Protein 6W3G (pdb70)

Nearest PDB structures (foldseek):
  6w3g-assembly1_A  TM=1.009E+00  e=6.797E-22  synthetic construct
  6w3g-assembly2_B  TM=9.771E-01  e=5.991E-20  synthetic construct
  6w3f-assembly2_B  TM=8.629E-01  e=2.237E-10  synthetic construct
  6w3d-assembly1_A  TM=7.272E-01  e=2.670E-10  synthetic construct
  7e85-assembly2_B-2  TM=6.462E-01  e=5.966E-05  Mycobacterium tuberculosis H37Rv

Sequence (216 aa):
SARKFADEFRREMMMKTGDSTKADELFDPNVRVEEVGDKRYHGREQAVDWIRHLVDRYDHIEIRIDHITVRGDRISIVFTVHYEKNGETTYDRRYVMMVAVVDRGRAQIKMMLRKGSARKFADEFREMMMKTGDSTKADELFDPNVRVEVGDKRYHGREEQAVDWIRHLVDRYDHIEIRIDHITVRGDRISSIVFTVHYEKNGETTYDRYVMMVAVDRAQIKMLRKG

Secondary structure (P-SEA, 3-state):
caaaaaaaaaaaaacccaaaaaaccccbbbbbccccccccaaaaaaaaaaaaacccbbbbbbcbbbbcccbbbbbbbbbbbcccbbbbbbbbbbbbcccbbbbcccccc/caaaaaaaaaaaaacccaaaaaaccccbbbbbccccccccaaaaaaaaaaaaacccbbbbbbccccccccbbbbbbbbbbbcccbbbbbbbbbbbcccbbbcccccc

Solvent-accessible surface area: 11526 Å² total

B-factor: mean 44.99, std 19.47, range [16.44, 139.77]

Foldseek 3Di:
DQVVLVVLVQVCLLALDLVSLVQAADQQAWEAEPPDIDGGSVRVSVVSNVLNVQAPDKDKDWDDWDDDPQKTKTKIWIWGHHDNDIDIWIKIWIWGHPVGIYTRYIYTD/DQVVLVVLVQVCLLALDLVSQVLAADQQAWEAEPPDIDGGSVRVSVVSNCVNPVAPDKHKAWDDWDDDPQKIKTKMWIWGDDPNDIDIWIKIWIWGPVIYTRYIYTD

Structure (mmCIF, N/CA/C/O backbone):
data_6W3G
#
_entry.id   6W3G
#
_cell.length_a   32.578
_cell.length_b   36.814
_cell.length_c   177.303
_cell.angle_alpha   90.000
_cell.angle_beta   90.000
_cell.angle_gamma   90.000
#
_symmetry.space_group_name_H-M   'P 21 21 21'
#
loop_
_entity.id
_entity.type
_entity.pdbx_description
1 polymer Rd1NTF2_04
2 water water
#
loop_
_atom_site.group_PDB
_atom_site.id
_atom_site.type_symbol
_atom_site.label_atom_id
_atom_site.label_alt_id
_atom_site.label_comp_id
_atom_site.label_asym_id
_atom_site.label_entity_id
_atom_site.label_seq_id
_atom_site.pdbx_PDB_ins_code
_atom_site.Cartn_x
_atom_site.Cartn_y
_atom_site.Cartn_z
_atom_site.occupancy
_atom_site.B_iso_or_equiv
_atom_site.auth_seq_id
_atom_site.auth_comp_id
_atom_site.auth_asym_id
_atom_site.auth_atom_id
_atom_site.pdbx_PDB_model_num
ATOM 1 C C . SER A 1 9 ? 9.093 27.911 50.978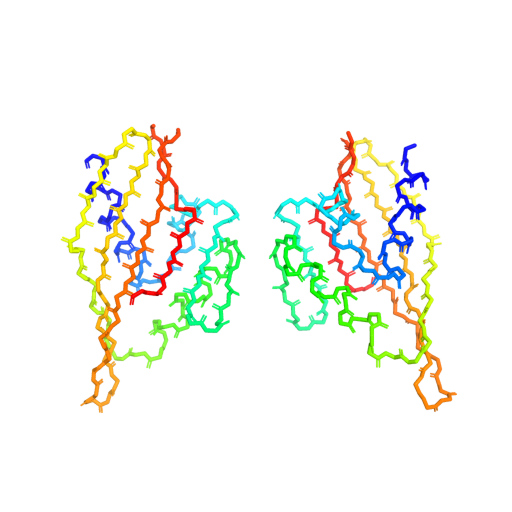 1.00 53.86 4 SER A C 1
ATOM 2 O O . SER A 1 9 ? 10.111 27.474 51.508 1.00 51.83 4 SER A O 1
ATOM 3 N N . SER A 1 10 ? 7.872 27.628 51.431 1.00 56.03 5 SER A N 1
ATOM 4 C CA . SER A 1 10 ? 7.704 26.774 52.599 1.00 44.64 5 SER A CA 1
ATOM 5 C C . SER A 1 10 ? 8.192 25.357 52.321 1.00 36.24 5 SER A C 1
ATOM 6 O O . SER A 1 10 ? 8.977 24.797 53.095 1.00 34.07 5 SER A O 1
ATOM 14 N N . ALA A 1 11 ? 7.726 24.750 51.223 1.00 34.85 6 ALA A N 1
ATOM 15 C CA . ALA A 1 11 ? 8.108 23.374 50.923 1.00 31.29 6 ALA A CA 1
ATOM 16 C C . ALA A 1 11 ? 9.613 23.244 50.740 1.00 28.17 6 ALA A C 1
ATOM 17 O O . ALA A 1 11 ? 10.216 22.254 51.167 1.00 27.65 6 ALA A O 1
ATOM 24 N N . ARG A 1 12 ? 10.235 24.222 50.087 1.00 27.19 7 ARG A N 1
ATOM 25 C CA . ARG A 1 12 ? 11.679 24.175 49.874 1.00 28.11 7 ARG A CA 1
ATOM 26 C C . ARG A 1 12 ? 12.429 24.352 51.190 1.00 26.92 7 ARG A C 1
ATOM 27 O O . ARG A 1 12 ? 13.430 23.665 51.443 1.00 28.80 7 ARG A O 1
ATOM 48 N N . LYS A 1 13 ? 11.959 25.267 52.037 1.00 30.08 8 LYS A N 1
ATOM 49 C CA . LYS A 1 13 ? 12.541 25.412 53.365 1.00 31.42 8 LYS A CA 1
ATOM 50 C C . LYS A 1 13 ? 12.484 24.093 54.118 1.00 28.16 8 LYS A C 1
ATOM 51 O O . LYS A 1 13 ? 13.470 23.666 54.728 1.00 26.92 8 LYS A O 1
ATOM 63 N N . PHE A 1 14 ? 11.328 23.428 54.065 1.00 28.14 9 PHE A N 1
ATOM 64 C CA . PHE A 1 14 ? 11.164 22.143 54.733 1.00 27.58 9 PHE A CA 1
ATOM 65 C C . PHE A 1 14 ? 12.171 21.125 54.214 1.00 28.20 9 PHE A C 1
ATOM 66 O O . PHE A 1 14 ? 12.846 20.447 54.996 1.00 26.43 9 PHE A O 1
ATOM 83 N N . ALA A 1 15 ? 12.301 21.012 52.888 1.00 24.85 10 ALA A N 1
ATOM 84 C CA . ALA A 1 15 ? 13.263 20.076 52.308 1.00 22.17 10 ALA A CA 1
ATOM 85 C C . ALA A 1 15 ? 14.687 20.398 52.744 1.00 24.95 10 ALA A C 1
ATOM 86 O O . ALA A 1 15 ? 15.455 19.498 53.092 1.00 28.83 10 ALA A O 1
ATOM 93 N N . ASP A 1 16 ? 15.052 21.683 52.738 1.00 24.49 11 ASP A N 1
ATOM 94 C CA . ASP A 1 16 ? 16.376 22.093 53.195 1.00 28.27 11 ASP A CA 1
ATOM 95 C C . ASP A 1 16 ? 16.620 21.676 54.644 1.00 31.03 11 ASP A C 1
ATOM 96 O O . ASP A 1 16 ? 17.710 21.206 54.990 1.00 30.98 11 ASP A O 1
ATOM 105 N N . GLU A 1 17 ? 15.632 21.889 55.513 1.00 29.49 12 GLU A N 1
ATOM 106 C CA . GLU A 1 17 ? 15.786 21.514 56.916 1.00 27.06 12 GLU A CA 1
ATOM 107 C C . GLU A 1 17 ? 15.938 20.010 57.057 1.00 26.44 12 GLU A C 1
ATOM 108 O O . GLU A 1 17 ? 16.741 19.522 57.864 1.00 25.42 12 GLU A O 1
ATOM 120 N N . PHE A 1 18 ? 15.173 19.255 56.273 1.00 26.50 13 PHE A N 1
ATOM 121 C CA . PHE A 1 18 ? 15.275 17.805 56.323 1.00 28.02 13 PHE A CA 1
ATOM 122 C C . PHE A 1 18 ? 16.661 17.350 55.899 1.00 27.89 13 PHE A C 1
ATOM 123 O O . PHE A 1 18 ? 17.248 16.450 56.514 1.00 28.22 13 PHE A O 1
ATOM 140 N N A ARG A 1 19 ? 17.204 17.955 54.845 0.53 25.45 14 ARG A N 1
ATOM 141 N N B ARG A 1 19 ? 17.201 17.949 54.834 0.47 25.39 14 ARG A N 1
ATOM 142 C CA A ARG A 1 19 ? 18.548 17.612 54.408 0.53 27.27 14 ARG A CA 1
ATOM 143 C CA B ARG A 1 19 ? 18.553 17.624 54.398 0.47 27.40 14 ARG A CA 1
ATOM 144 C C A ARG A 1 19 ? 19.575 17.924 55.490 0.53 28.19 14 ARG A C 1
ATOM 145 C C B ARG A 1 19 ? 19.567 17.918 55.497 0.47 28.16 14 ARG A C 1
ATOM 146 O O A ARG A 1 19 ? 20.492 17.129 55.734 0.53 30.06 14 ARG A O 1
ATOM 147 O O B ARG A 1 19 ? 20.465 17.108 55.759 0.47 30.24 14 ARG A O 1
ATOM 188 N N . GLU A 1 20 ? 19.438 19.074 56.156 1.00 28.20 15 GLU A N 1
ATOM 189 C CA . GLU A 1 20 ? 20.364 19.434 57.224 1.00 33.19 15 GLU A CA 1
ATOM 190 C C . GLU A 1 20 ? 20.239 18.479 58.403 1.00 35.55 15 GLU A C 1
ATOM 191 O O . GLU A 1 20 ? 21.248 18.096 59.006 1.00 36.06 15 GLU A O 1
ATOM 203 N N A MET A 1 21 ? 19.008 18.085 58.754 0.54 34.97 16 MET A N 1
ATOM 204 N N B MET A 1 21 ? 19.018 18.075 58.744 0.46 35.00 16 MET A N 1
ATOM 205 C CA A MET A 1 21 ? 18.814 17.127 59.840 0.54 33.84 16 MET A CA 1
ATOM 206 C CA B MET A 1 21 ? 18.857 17.148 59.855 0.46 33.86 16 MET A CA 1
ATOM 207 C C A MET A 1 21 ? 19.457 15.790 59.507 0.54 33.27 16 MET A C 1
ATOM 208 C C B MET A 1 21 ? 19.422 15.774 59.517 0.46 33.42 16 MET A C 1
ATOM 209 O O A MET A 1 21 ? 20.008 15.117 60.385 0.54 34.03 16 MET A O 1
ATOM 210 O O B MET A 1 21 ? 19.898 15.064 60.410 0.46 33.98 16 MET A O 1
ATOM 237 N N . MET A 1 22 ? 19.372 15.375 58.243 1.00 34.46 17 MET A N 1
ATOM 238 C CA . MET A 1 22 ? 19.946 14.101 57.841 1.00 36.90 17 MET A CA 1
ATOM 239 C C . MET A 1 22 ? 21.462 14.061 57.978 1.00 40.65 17 MET A C 1
ATOM 240 O O . MET A 1 22 ? 22.028 12.963 58.018 1.00 39.89 17 MET A O 1
ATOM 254 N N . LYS A 1 23 ? 22.134 15.218 58.031 1.00 41.97 18 LYS A N 1
ATOM 255 C CA . LYS A 1 23 ? 23.586 15.224 58.202 1.00 48.48 18 LYS A CA 1
ATOM 256 C C . LYS A 1 23 ? 23.982 14.706 59.577 1.00 52.87 18 LYS A C 1
ATOM 257 O O . LYS A 1 23 ? 24.928 13.921 59.702 1.00 61.61 18 LYS A O 1
ATOM 264 N N . THR A 1 24 ? 23.274 15.139 60.619 1.00 48.79 19 THR A N 1
ATOM 265 C CA . THR A 1 24 ? 23.641 14.834 61.992 1.00 56.25 19 THR A CA 1
ATOM 266 C C . THR A 1 24 ? 22.626 13.975 62.729 1.00 53.00 19 THR A C 1
ATOM 267 O O . THR A 1 24 ? 22.933 13.486 63.823 1.00 56.41 19 THR A O 1
ATOM 278 N N . GLY A 1 25 ? 21.436 13.774 62.179 1.00 47.72 20 GLY A N 1
ATOM 279 C CA . GLY A 1 25 ? 20.400 13.098 62.934 1.00 47.06 20 GLY A CA 1
ATOM 280 C C . GLY A 1 25 ? 20.009 13.852 64.186 1.00 43.99 20 GLY A C 1
ATOM 281 O O . GLY A 1 25 ? 19.752 13.233 65.225 1.00 47.42 20 GLY A O 1
ATOM 285 N N . ASP A 1 26 ? 19.950 15.179 64.109 1.00 45.98 21 ASP A N 1
ATOM 286 C CA . ASP A 1 26 ? 19.612 15.988 65.272 1.00 47.24 21 ASP A CA 1
ATOM 287 C C . ASP A 1 26 ? 18.205 15.667 65.765 1.00 45.12 21 ASP A C 1
ATOM 288 O O . ASP A 1 26 ? 17.233 15.766 65.008 1.00 42.77 21 ASP A O 1
ATOM 297 N N . SER A 1 27 ? 18.105 15.299 67.046 1.00 48.04 22 SER A N 1
ATOM 298 C CA . SER A 1 27 ? 16.821 14.933 67.635 1.00 49.70 22 SER A CA 1
ATOM 299 C C . SER A 1 27 ? 15.860 16.114 67.678 1.00 48.95 22 SER A C 1
ATOM 300 O O . SER A 1 27 ? 14.653 15.951 67.460 1.00 45.33 22 SER A O 1
ATOM 308 N N . THR A 1 28 ? 16.368 17.304 68.006 1.00 51.95 23 THR A N 1
ATOM 309 C CA . THR A 1 28 ? 15.513 18.483 68.062 1.00 54.89 23 THR A CA 1
ATOM 310 C C . THR A 1 28 ? 14.850 18.730 66.716 1.00 49.20 23 THR A C 1
ATOM 311 O O . THR A 1 28 ? 13.631 18.929 66.638 1.00 47.99 23 THR A O 1
ATOM 322 N N . LYS A 1 29 ? 15.646 18.728 65.642 1.00 41.10 24 LYS A N 1
ATOM 323 C CA . LYS A 1 29 ? 15.086 18.882 64.304 1.00 41.55 24 LYS A CA 1
ATOM 324 C C . LYS A 1 29 ? 14.069 17.790 64.011 1.00 39.14 24 LYS A C 1
ATOM 325 O O . LYS A 1 29 ? 12.999 18.057 63.447 1.00 40.64 24 LYS A O 1
ATOM 329 N N . ALA A 1 30 ? 14.382 16.550 64.394 1.00 39.24 25 ALA A N 1
ATOM 330 C CA . ALA A 1 30 ? 13.474 15.439 64.127 1.00 38.47 25 ALA A CA 1
ATOM 331 C C . ALA A 1 30 ? 12.126 15.639 64.811 1.00 39.34 25 ALA A C 1
ATOM 332 O O . ALA A 1 30 ? 11.080 15.299 64.245 1.00 35.81 25 ALA A O 1
ATOM 339 N N . ASP A 1 31 ? 12.121 16.186 66.029 1.00 36.32 26 ASP A N 1
ATOM 340 C CA . ASP A 1 31 ? 10.856 16.481 66.691 1.00 39.56 26 ASP A CA 1
ATOM 341 C C . ASP A 1 31 ? 10.022 17.460 65.879 1.00 39.97 26 ASP A C 1
ATOM 342 O O . ASP A 1 31 ? 8.789 17.418 65.930 1.00 41.23 26 ASP A O 1
ATOM 351 N N . GLU A 1 32 ? 10.666 18.364 65.145 1.00 37.90 27 GLU A N 1
ATOM 352 C CA . GLU A 1 32 ? 9.901 19.331 64.375 1.00 42.38 27 GLU A CA 1
ATOM 353 C C . GLU A 1 32 ? 9.452 18.757 63.039 1.00 35.70 27 GLU A C 1
ATOM 354 O O . GLU A 1 32 ? 8.346 19.065 62.584 1.00 36.82 27 GLU A O 1
ATOM 358 N N . LEU A 1 33 ? 10.269 17.901 62.423 1.00 29.53 28 LEU A N 1
ATOM 359 C CA . LEU A 1 33 ? 10.057 17.498 61.037 1.00 27.34 28 LEU A CA 1
ATOM 360 C C . LEU A 1 33 ? 9.254 16.211 60.899 1.00 26.46 28 LEU A C 1
ATOM 361 O O . LEU A 1 33 ? 8.536 16.039 59.903 1.00 24.99 28 LEU A O 1
A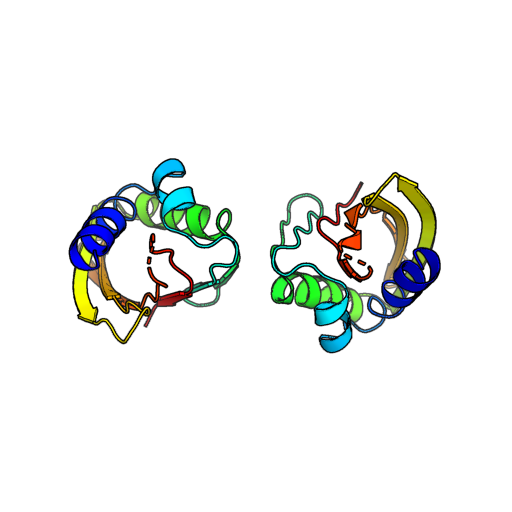TOM 377 N N . PHE A 1 34 ? 9.389 15.290 61.849 1.00 24.44 29 PHE A N 1
ATOM 378 C CA . PHE A 1 34 ? 8.741 13.991 61.780 1.00 22.46 29 PHE A CA 1
ATOM 379 C C . PHE A 1 34 ? 7.401 14.025 62.520 1.00 21.78 29 PHE A C 1
ATOM 380 O O . PHE A 1 34 ? 7.309 14.527 63.645 1.00 25.75 29 PHE A O 1
ATOM 397 N N . ASP A 1 35 ? 6.365 13.488 61.885 1.00 21.26 30 ASP A N 1
ATOM 398 C CA . ASP A 1 35 ? 5.137 13.185 62.607 1.00 21.41 30 ASP A CA 1
ATOM 399 C C . ASP A 1 35 ? 5.467 12.211 63.729 1.00 22.47 30 ASP A C 1
ATOM 400 O O . ASP A 1 35 ? 6.372 11.389 63.597 1.00 23.17 30 ASP A O 1
ATOM 409 N N . PRO A 1 36 ? 4.747 12.270 64.847 1.00 22.97 31 PRO A N 1
ATOM 410 C CA . PRO A 1 36 ? 5.017 11.305 65.925 1.00 23.83 31 PRO A CA 1
ATOM 411 C C . PRO A 1 36 ? 4.859 9.861 65.497 1.00 24.83 31 PRO A C 1
ATOM 412 O O . PRO A 1 36 ? 5.519 8.975 66.053 1.00 27.42 31 PRO A O 1
ATOM 423 N N . ASN A 1 37 ? 3.986 9.585 64.537 1.00 27.32 32 ASN A N 1
ATOM 424 C CA . ASN A 1 37 ? 3.746 8.230 64.066 1.00 30.72 32 ASN A CA 1
ATOM 425 C C . ASN A 1 37 ? 4.371 7.997 62.695 1.00 29.78 32 ASN A C 1
ATOM 426 O O . ASN A 1 37 ? 3.892 7.171 61.922 1.00 29.20 32 ASN A O 1
ATOM 430 N N . VAL A 1 38 ? 5.452 8.711 62.388 1.00 25.47 33 VAL A N 1
ATOM 431 C CA . VAL A 1 38 ? 6.087 8.553 61.087 1.00 23.10 33 VAL A CA 1
ATOM 432 C C . VAL A 1 38 ? 6.456 7.098 60.843 1.00 22.91 33 VAL A C 1
ATOM 433 O O . VAL A 1 38 ? 6.917 6.384 61.750 1.00 25.52 33 VAL A O 1
ATOM 446 N N . ARG A 1 39 ? 6.282 6.668 59.603 1.00 22.53 34 ARG A N 1
ATOM 447 C CA . ARG A 1 39 ? 6.684 5.354 59.136 1.00 20.74 34 ARG A CA 1
ATOM 448 C C . ARG A 1 39 ? 7.876 5.495 58.205 1.00 20.22 34 ARG A C 1
ATOM 449 O O . ARG A 1 39 ? 7.844 6.293 57.262 1.00 23.77 34 ARG A O 1
ATOM 470 N N . VAL A 1 40 ? 8.928 4.716 58.454 1.00 21.65 35 VAL A N 1
ATOM 471 C CA . VAL A 1 40 ? 10.090 4.667 5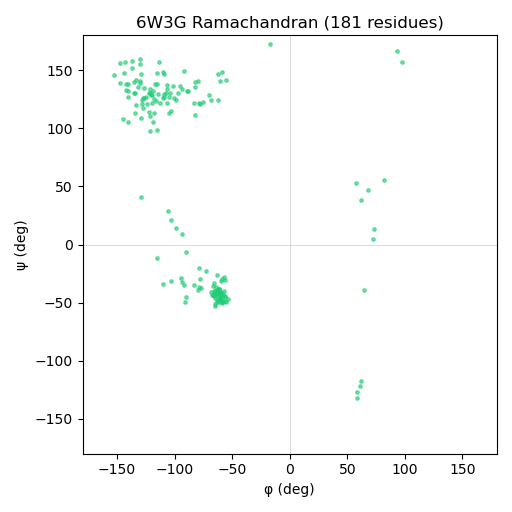7.577 1.00 21.95 35 VAL A CA 1
ATOM 472 C C . VAL A 1 40 ? 10.255 3.227 57.123 1.00 22.70 35 VAL A C 1
ATOM 473 O O . VAL A 1 40 ? 10.388 2.313 57.955 1.00 23.91 35 VAL A O 1
ATOM 486 N N A GLU A 1 41 ? 10.237 3.008 55.817 0.56 22.62 36 GLU A N 1
ATOM 487 N N B GLU A 1 41 ? 10.258 3.011 55.814 0.44 22.47 36 GLU A N 1
ATOM 488 C CA A GLU A 1 41 ? 10.423 1.686 55.239 0.56 28.94 36 GLU A CA 1
ATOM 489 C CA B GLU A 1 41 ? 10.417 1.688 55.229 0.44 29.05 36 GLU A CA 1
ATOM 490 C C A GLU A 1 41 ? 11.705 1.683 54.427 0.56 25.62 36 GLU A C 1
ATOM 491 C C B GLU A 1 41 ? 11.699 1.666 54.411 0.44 25.55 36 GLU A C 1
ATOM 492 O O A GLU A 1 41 ? 11.830 2.427 53.452 0.56 28.44 36 GLU A O 1
ATOM 493 O O B GLU A 1 41 ? 11.811 2.385 53.414 0.44 28.27 36 GLU A O 1
ATOM 506 N N . VAL A 1 42 ? 12.643 0.825 54.813 1.00 26.76 37 VAL A N 1
ATOM 507 C CA . VAL A 1 42 ? 13.943 0.718 54.154 1.00 26.57 37 VAL A CA 1
ATOM 508 C C . VAL A 1 42 ? 14.101 -0.745 53.759 1.00 28.96 37 VAL A C 1
ATOM 509 O O . VAL A 1 42 ? 14.649 -1.561 54.509 1.00 34.30 37 VAL A O 1
ATOM 522 N N . GLY A 1 43 ? 13.590 -1.095 52.595 1.00 31.71 38 GLY A N 1
ATOM 523 C CA . GLY A 1 43 ? 13.639 -2.475 52.158 1.00 39.56 38 GLY A CA 1
ATOM 524 C C . GLY A 1 43 ? 12.852 -3.333 53.123 1.00 47.89 38 GLY A C 1
ATOM 525 O O . GLY A 1 43 ? 11.643 -3.146 53.310 1.00 53.98 38 GLY A O 1
ATOM 529 N N . ASP A 1 44 ? 13.551 -4.266 53.771 1.00 52.67 39 ASP A N 1
ATOM 530 C CA . ASP A 1 44 ? 12.915 -5.156 54.733 1.00 61.32 39 ASP A CA 1
ATOM 531 C C . ASP A 1 44 ? 12.674 -4.483 56.080 1.00 55.25 39 ASP A C 1
ATOM 532 O O . ASP A 1 44 ? 11.719 -4.843 56.778 1.00 62.97 39 ASP A O 1
ATOM 536 N N . LYS A 1 45 ? 13.505 -3.518 56.463 1.00 40.50 40 LYS A N 1
ATOM 537 C CA . LYS A 1 45 ? 13.415 -2.931 57.792 1.00 34.74 40 LYS A CA 1
ATOM 538 C C . LYS A 1 45 ? 12.333 -1.860 57.845 1.00 30.62 40 LYS A C 1
ATOM 539 O O . LYS A 1 45 ? 12.230 -1.009 56.958 1.00 28.89 40 LYS A O 1
ATOM 543 N N . ARG A 1 46 ? 11.535 -1.900 58.907 1.00 28.24 41 ARG A N 1
ATOM 544 C CA . ARG A 1 46 ? 10.475 -0.931 59.134 1.00 29.29 41 ARG A CA 1
ATOM 545 C C . ARG A 1 46 ? 10.734 -0.205 60.442 1.00 31.03 41 ARG A C 1
ATOM 546 O O . ARG A 1 46 ? 10.951 -0.845 61.480 1.00 39.09 41 ARG A O 1
ATOM 567 N N . TYR A 1 47 ? 10.706 1.118 60.393 1.00 25.74 42 TYR A N 1
ATOM 568 C CA . TYR A 1 47 ? 10.793 1.941 61.587 1.00 21.46 42 TYR A CA 1
ATOM 569 C C . TYR A 1 47 ? 9.495 2.718 61.783 1.00 21.80 42 TYR A C 1
ATOM 570 O O . TYR A 1 47 ? 8.834 3.115 60.816 1.00 23.15 42 TYR A O 1
ATOM 588 N N . HIS A 1 48 ? 9.140 2.944 63.047 1.00 22.40 43 HIS A N 1
ATOM 589 C CA . HIS A 1 48 ? 7.955 3.706 63.395 1.00 21.58 43 HIS A CA 1
ATOM 590 C C . HIS A 1 48 ? 8.303 4.678 64.512 1.00 21.92 43 HIS A C 1
ATOM 591 O O . HIS A 1 48 ? 8.904 4.276 65.514 1.00 24.75 43 HIS A O 1
ATOM 605 N N . GLY A 1 49 ? 7.927 5.943 64.331 1.00 23.65 44 GLY A N 1
ATOM 606 C CA . GLY A 1 49 ? 8.093 6.948 65.359 1.00 21.40 44 GLY A CA 1
ATOM 607 C C . GLY A 1 49 ? 9.392 7.723 65.246 1.00 20.16 44 GLY A C 1
ATOM 608 O O . GLY A 1 49 ? 10.331 7.346 64.539 1.00 24.40 44 GLY A O 1
ATOM 612 N N . ARG A 1 50 ? 9.445 8.836 65.988 1.00 26.33 45 ARG A N 1
ATOM 613 C CA . ARG A 1 50 ? 10.582 9.745 65.874 1.00 26.81 45 ARG A CA 1
ATOM 614 C C . ARG A 1 50 ? 11.864 9.086 66.355 1.00 27.74 45 ARG A C 1
ATOM 615 O O . ARG A 1 50 ? 12.908 9.199 65.700 1.00 26.75 45 ARG A O 1
ATOM 636 N N . GLU A 1 51 ? 11.802 8.388 67.488 1.00 27.32 46 GLU A N 1
ATOM 637 C CA . GLU A 1 51 ? 13.007 7.806 68.065 1.00 31.72 46 GLU A CA 1
ATOM 638 C C . GLU A 1 51 ? 13.638 6.794 67.119 1.00 27.48 46 GLU A C 1
ATOM 639 O O . GLU A 1 51 ? 14.848 6.820 66.883 1.00 28.32 46 GLU A O 1
ATOM 651 N N . GLN A 1 52 ? 12.831 5.897 66.548 1.00 26.76 47 GLN A N 1
ATOM 652 C CA . GLN A 1 52 ? 13.376 4.919 65.617 1.00 27.21 47 GLN A CA 1
ATOM 653 C C . GLN A 1 52 ? 13.874 5.578 64.343 1.00 25.51 47 GLN A C 1
ATOM 654 O O . GLN A 1 52 ? 14.873 5.141 63.766 1.00 26.13 47 GLN A O 1
ATOM 668 N N . ALA A 1 53 ? 13.191 6.634 63.883 1.00 24.59 48 ALA A N 1
ATOM 669 C CA . ALA A 1 53 ? 13.645 7.340 62.686 1.00 23.02 48 ALA A CA 1
ATOM 670 C C . ALA A 1 53 ? 14.987 8.020 62.927 1.00 22.86 48 ALA A C 1
ATOM 671 O O . ALA A 1 53 ? 15.873 7.986 62.066 1.00 26.36 48 ALA A O 1
ATOM 678 N N . VAL A 1 54 ? 15.168 8.602 64.116 1.00 23.96 49 VAL A N 1
ATOM 679 C CA . VAL A 1 54 ? 16.438 9.242 64.463 1.00 25.68 49 VAL A CA 1
ATOM 680 C C . VAL A 1 54 ? 17.550 8.211 64.569 1.00 25.90 49 VAL A C 1
ATOM 681 O O . VAL A 1 54 ? 18.661 8.418 64.062 1.00 26.49 49 VAL A O 1
ATOM 694 N N . ASP A 1 55 ? 17.268 7.073 65.209 1.00 28.42 50 ASP A N 1
ATOM 695 C CA . ASP A 1 55 ? 18.272 6.025 65.349 1.00 32.70 50 ASP A CA 1
ATOM 696 C C . ASP A 1 55 ? 18.697 5.501 63.985 1.00 32.15 50 ASP A C 1
ATOM 697 O O . ASP A 1 55 ? 19.873 5.188 63.764 1.00 33.69 50 ASP A O 1
ATOM 706 N N . TRP A 1 56 ? 17.744 5.381 63.063 1.00 27.60 51 TRP A N 1
ATOM 707 C CA . TRP A 1 56 ? 18.062 4.941 61.714 1.00 28.40 51 TRP A CA 1
ATOM 708 C C . TRP A 1 56 ? 19.038 5.907 61.061 1.00 28.88 51 TRP A C 1
ATOM 709 O O . TRP A 1 56 ? 20.053 5.492 60.488 1.00 27.89 51 TRP A O 1
ATOM 730 N N . ILE A 1 57 ? 18.775 7.210 61.184 1.00 26.64 52 ILE A N 1
ATOM 731 C CA . ILE A 1 57 ? 19.659 8.205 60.584 1.00 22.99 52 ILE A CA 1
ATOM 732 C C . ILE A 1 57 ? 21.037 8.147 61.230 1.00 23.76 52 ILE A C 1
ATOM 733 O O . ILE A 1 57 ? 22.065 8.195 60.544 1.00 26.65 52 ILE A O 1
ATOM 749 N N . ARG A 1 58 ? 21.085 8.035 62.558 1.00 25.29 53 ARG A N 1
ATOM 750 C CA . ARG A 1 58 ? 22.367 8.037 63.255 1.00 27.40 53 ARG A CA 1
ATOM 751 C C . ARG A 1 58 ? 23.215 6.826 62.881 1.00 29.42 53 ARG A C 1
ATOM 752 O O . ARG A 1 58 ? 24.440 6.934 62.766 1.00 27.91 53 ARG A O 1
ATOM 773 N N . HIS A 1 59 ? 22.587 5.667 62.670 1.00 33.10 54 HIS A N 1
ATOM 774 C CA . HIS A 1 59 ? 23.339 4.505 62.210 1.00 39.39 54 HIS A CA 1
ATOM 775 C C . HIS A 1 59 ? 24.008 4.776 60.865 1.00 32.64 54 HIS A C 1
ATOM 776 O O . HIS A 1 59 ? 25.167 4.403 60.654 1.00 34.45 54 HIS A O 1
ATOM 790 N N . LEU A 1 60 ? 23.286 5.406 59.933 1.00 29.93 55 LEU A N 1
ATOM 791 C CA . LEU A 1 60 ? 23.881 5.755 58.642 1.00 28.46 55 LEU A CA 1
ATOM 792 C C . LEU A 1 60 ? 25.058 6.696 58.822 1.00 27.82 55 LEU A C 1
ATOM 793 O O . LEU A 1 60 ? 26.135 6.498 58.235 1.00 26.24 55 LEU A O 1
ATOM 809 N N . VAL A 1 61 ? 24.866 7.752 59.618 1.00 24.50 56 VAL A N 1
ATOM 810 C CA . VAL A 1 61 ? 25.913 8.745 59.821 1.00 25.19 56 VAL A CA 1
ATOM 811 C C . VAL A 1 61 ? 27.175 8.089 60.358 1.00 26.01 56 VAL A C 1
ATOM 812 O O . VAL A 1 61 ? 28.294 8.432 59.960 1.00 27.78 56 VAL A O 1
ATOM 825 N N . ASP A 1 62 ? 27.021 7.132 61.270 1.00 27.38 57 ASP A N 1
ATOM 826 C CA . ASP A 1 62 ? 28.179 6.508 61.887 1.00 28.95 57 ASP A CA 1
ATOM 827 C C . ASP A 1 62 ? 28.915 5.578 60.926 1.00 33.61 57 ASP A C 1
ATOM 828 O O . ASP A 1 62 ? 30.108 5.320 61.121 1.00 40.15 57 ASP A O 1
ATOM 837 N N . ARG A 1 63 ? 28.242 5.075 59.891 1.00 31.55 58 ARG A N 1
ATOM 838 C CA . ARG A 1 63 ? 28.805 3.976 59.111 1.00 37.19 58 ARG A CA 1
ATOM 839 C C . ARG A 1 63 ? 29.565 4.437 57.876 1.00 35.88 58 ARG A C 1
ATOM 840 O O . ARG A 1 63 ? 30.523 3.766 57.462 1.00 35.69 58 ARG A O 1
ATOM 853 N N . TYR A 1 64 ? 29.200 5.578 57.306 1.00 28.62 59 TYR A N 1
ATOM 854 C CA . TYR A 1 64 ? 29.695 5.989 56.002 1.00 25.20 59 TYR A CA 1
ATOM 855 C C . TYR A 1 64 ? 30.669 7.159 56.102 1.00 24.67 59 TYR A C 1
ATOM 856 O O . TYR A 1 64 ? 30.565 8.029 56.974 1.00 26.96 59 TYR A O 1
ATOM 874 N N . ASP A 1 65 ? 31.643 7.148 55.187 1.00 24.09 60 ASP A N 1
ATOM 875 C CA . ASP A 1 65 ? 32.623 8.228 55.112 1.00 23.25 60 ASP A CA 1
ATOM 876 C C . ASP A 1 65 ? 31.960 9.553 54.769 1.00 25.07 60 ASP A C 1
ATOM 877 O O . ASP A 1 65 ? 32.326 10.605 55.299 1.00 26.73 60 ASP A O 1
ATOM 886 N N . HIS A 1 66 ? 31.003 9.527 53.863 1.00 22.80 61 HIS A N 1
ATOM 887 C CA . HIS A 1 66 ? 30.286 10.719 53.461 1.00 25.86 61 HIS A CA 1
ATOM 888 C C . HIS A 1 66 ? 28.902 10.318 52.987 1.00 23.10 61 HIS A C 1
ATOM 889 O O . HIS A 1 66 ? 28.718 9.250 52.396 1.00 22.45 61 HIS A O 1
ATOM 903 N N . ILE A 1 67 ? 27.932 11.189 53.244 1.00 21.50 62 ILE A N 1
ATOM 904 C CA . ILE A 1 67 ? 26.561 11.011 52.767 1.00 19.50 62 ILE A CA 1
ATOM 905 C C . ILE A 1 67 ? 26.132 12.293 52.066 1.00 20.43 62 ILE A C 1
ATOM 906 O O . ILE A 1 67 ? 26.151 13.374 52.668 1.00 22.79 62 ILE A O 1
ATOM 922 N N . GLU A 1 68 ? 25.770 12.181 50.799 1.00 21.47 63 GLU A N 1
ATOM 923 C CA . GLU A 1 68 ? 25.330 13.303 49.985 1.00 25.35 63 GLU A CA 1
ATOM 924 C C . GLU A 1 68 ? 23.846 13.122 49.722 1.00 25.07 63 GLU A C 1
ATOM 925 O O . GLU A 1 68 ? 23.417 12.058 49.263 1.00 24.27 63 GLU A O 1
ATOM 937 N N . ILE A 1 69 ? 23.054 14.143 50.035 1.00 23.25 64 ILE A N 1
ATOM 938 C CA . ILE A 1 69 ? 21.614 14.099 49.834 1.00 23.35 64 ILE A CA 1
ATOM 939 C C . ILE A 1 69 ? 21.255 15.160 48.815 1.00 25.84 64 ILE A C 1
ATOM 940 O O . ILE A 1 69 ? 21.613 16.336 48.977 1.00 28.74 64 ILE A O 1
ATOM 956 N N . ARG A 1 70 ? 20.608 14.742 47.735 1.00 23.33 65 ARG A N 1
ATOM 957 C CA . ARG A 1 70 ? 20.169 15.669 46.706 1.00 26.81 65 ARG A CA 1
ATOM 958 C C . ARG A 1 70 ? 18.654 15.606 46.637 1.00 23.81 65 ARG A C 1
ATOM 959 O O . ARG A 1 70 ? 18.074 14.523 46.479 1.00 22.24 65 ARG A O 1
ATOM 966 N N . ILE A 1 71 ? 18.019 16.760 46.779 1.00 25.88 66 ILE A N 1
ATOM 967 C CA . ILE A 1 71 ? 16.573 16.872 46.663 1.00 24.48 66 ILE A CA 1
ATOM 968 C C . ILE A 1 71 ? 16.246 16.971 45.178 1.00 23.30 66 ILE A C 1
ATOM 969 O O . ILE A 1 71 ? 16.557 17.976 44.538 1.00 29.75 66 ILE A O 1
ATOM 985 N N . ASP A 1 72 ? 15.615 15.930 44.626 1.00 22.47 67 ASP A N 1
ATOM 986 C CA . ASP A 1 72 ? 15.352 15.856 43.196 1.00 24.93 67 ASP A CA 1
ATOM 987 C C . ASP A 1 72 ? 14.014 16.476 42.794 1.00 24.04 67 ASP A C 1
ATOM 988 O O . ASP A 1 72 ? 13.944 17.216 41.810 1.00 28.36 67 ASP A O 1
ATOM 997 N N . HIS A 1 73 ? 12.952 16.179 43.530 1.00 23.14 68 HIS A N 1
ATOM 998 C CA . HIS A 1 73 ? 11.624 16.684 43.178 1.00 21.29 68 HIS A CA 1
ATOM 999 C C . HIS A 1 73 ? 10.896 17.069 44.450 1.00 22.43 68 HIS A C 1
ATOM 1000 O O . HIS A 1 73 ? 10.896 16.307 45.419 1.00 23.41 68 HIS A O 1
ATOM 1014 N N . ILE A 1 74 ? 10.301 18.257 44.457 1.00 20.62 69 ILE A N 1
ATOM 1015 C CA . ILE A 1 74 ? 9.385 18.670 45.518 1.00 18.64 69 ILE A CA 1
ATOM 1016 C C . ILE A 1 74 ? 8.085 19.044 44.833 1.00 18.62 69 ILE A C 1
ATOM 1017 O O . ILE A 1 74 ? 8.083 19.940 43.985 1.00 20.52 69 ILE A O 1
ATOM 1033 N N . THR A 1 75 ? 7.000 18.372 45.194 1.00 20.11 70 THR A N 1
ATOM 1034 C CA . THR A 1 75 ? 5.703 18.663 44.599 1.00 19.34 70 THR A CA 1
ATOM 1035 C C . THR A 1 75 ? 4.689 18.840 45.709 1.00 21.25 70 THR A C 1
ATOM 1036 O O . THR A 1 75 ? 4.704 18.112 46.707 1.00 22.36 70 THR A O 1
ATOM 1047 N N . VAL A 1 76 ? 3.825 19.828 45.546 1.00 20.20 71 VAL A N 1
ATOM 1048 C CA . VAL A 1 76 ? 2.778 20.104 46.513 1.00 20.22 71 VAL A CA 1
ATOM 1049 C C . VAL A 1 76 ? 1.422 20.034 45.823 1.00 18.78 71 VAL A C 1
ATOM 1050 O O . VAL A 1 76 ? 1.222 20.636 44.762 1.00 20.34 71 VAL A O 1
ATOM 1063 N N . ARG A 1 77 ? 0.508 19.290 46.424 1.00 19.46 72 ARG A N 1
ATOM 1064 C CA . ARG A 1 77 ? -0.877 19.225 45.970 1.00 24.29 72 ARG A CA 1
ATOM 1065 C C . ARG A 1 77 ? -1.737 19.345 47.212 1.00 23.38 72 ARG A C 1
ATOM 1066 O O . ARG A 1 77 ? -1.709 18.461 48.070 1.00 22.95 72 ARG A O 1
ATOM 1087 N N . GLY A 1 78 ? -2.478 20.443 47.329 1.00 25.88 73 GLY A N 1
ATOM 1088 C CA . GLY A 1 78 ? -3.243 20.661 48.542 1.00 30.57 73 GLY A CA 1
ATOM 1089 C C . GLY A 1 78 ? -2.324 20.686 49.748 1.00 29.25 73 GLY A C 1
ATOM 1090 O O . GLY A 1 78 ? -1.322 21.409 49.778 1.00 31.30 73 GLY A O 1
ATOM 1094 N N . ASP A 1 79 ? -2.640 19.864 50.747 1.00 25.32 74 ASP A N 1
ATOM 1095 C CA . ASP A 1 79 ? -1.831 19.779 51.953 1.00 23.61 74 ASP A CA 1
ATOM 1096 C C . ASP A 1 79 ? -0.778 18.673 51.881 1.00 23.29 74 ASP A C 1
ATOM 1097 O O . ASP A 1 79 ? -0.128 18.381 52.887 1.00 26.92 74 ASP A O 1
ATOM 1106 N N . ARG A 1 80 ? -0.586 18.062 50.718 1.00 21.47 75 ARG A N 1
ATOM 1107 C CA . ARG A 1 80 ? 0.359 16.960 50.557 1.00 21.41 75 ARG A CA 1
ATOM 1108 C C . ARG A 1 80 ? 1.650 17.485 49.935 1.00 19.45 75 ARG A C 1
ATOM 1109 O O . ARG A 1 80 ? 1.619 18.095 48.867 1.00 24.01 75 ARG A O 1
ATOM 1130 N N . ILE A 1 81 ? 2.775 17.212 50.587 1.00 19.11 76 ILE A N 1
ATOM 1131 C CA . ILE A 1 81 ? 4.096 17.541 50.072 1.00 18.98 76 ILE A CA 1
ATOM 1132 C C . ILE A 1 81 ? 4.800 16.234 49.757 1.00 20.13 76 ILE A C 1
ATOM 1133 O O . ILE A 1 81 ? 4.978 15.384 50.640 1.00 20.55 76 ILE A O 1
ATOM 1149 N N . SER A 1 82 ? 5.217 16.063 48.509 1.00 17.78 77 SER A N 1
ATOM 1150 C CA . SER A 1 82 ? 5.942 14.865 48.116 1.00 21.01 77 SER A CA 1
ATOM 1151 C C . SER A 1 82 ? 7.352 15.268 47.733 1.00 17.90 77 SER A C 1
ATOM 1152 O O . SER A 1 82 ? 7.533 16.205 46.949 1.00 17.87 77 SER A O 1
ATOM 1160 N N . ILE A 1 83 ? 8.341 14.588 48.303 1.00 17.68 78 ILE A N 1
ATOM 1161 C CA . ILE A 1 83 ? 9.744 14.878 48.023 1.00 21.15 78 ILE A CA 1
ATOM 1162 C C . ILE A 1 83 ? 10.423 13.590 47.599 1.00 20.93 78 ILE A C 1
ATOM 1163 O O . ILE A 1 83 ? 10.342 12.582 48.304 1.00 21.08 78 ILE A O 1
ATOM 1179 N N . VAL A 1 84 ? 11.069 13.615 46.431 1.00 17.44 79 VAL A N 1
ATOM 1180 C CA . VAL A 1 84 ? 11.908 12.528 45.966 1.00 21.64 79 VAL A CA 1
ATOM 1181 C C . VAL A 1 84 ? 13.340 12.996 46.140 1.00 19.19 79 VAL A C 1
ATOM 1182 O O . VAL A 1 84 ? 13.691 14.095 45.685 1.00 21.29 79 VAL A O 1
ATOM 1195 N N . PHE A 1 85 ? 14.149 12.198 46.829 1.00 18.86 80 PHE A N 1
ATOM 1196 C CA . PHE A 1 85 ? 15.549 12.543 47.016 1.00 19.35 80 PHE A CA 1
ATOM 1197 C C . PHE A 1 85 ? 16.408 11.303 46.819 1.00 19.43 80 PHE A C 1
ATOM 1198 O O . PHE A 1 85 ? 15.957 10.168 46.992 1.00 20.14 80 PHE A O 1
ATOM 1215 N N . THR A 1 86 ? 17.631 11.530 46.383 1.00 21.18 81 THR A N 1
ATOM 1216 C CA . THR A 1 86 ? 18.604 10.456 46.268 1.00 19.87 81 THR A CA 1
ATOM 1217 C C . THR A 1 86 ? 19.673 10.647 47.329 1.00 23.45 81 THR A C 1
ATOM 1218 O O . THR A 1 86 ? 19.993 11.772 47.729 1.00 22.91 81 THR A O 1
ATOM 1229 N N . VAL A 1 87 ? 20.213 9.536 47.802 1.00 25.16 82 VAL A N 1
ATOM 1230 C CA . VAL A 1 87 ? 21.241 9.556 48.834 1.00 23.76 82 VAL A CA 1
ATOM 1231 C C . VAL A 1 87 ? 22.415 8.736 48.320 1.00 22.88 82 VAL A C 1
ATOM 1232 O O . VAL A 1 87 ? 22.228 7.595 47.893 1.00 25.40 82 VAL A O 1
ATOM 1245 N N . HIS A 1 88 ? 23.597 9.338 48.322 1.00 21.27 83 HIS A N 1
ATOM 1246 C CA . HIS A 1 88 ? 24.843 8.685 47.934 1.00 20.87 83 HIS A CA 1
ATOM 1247 C C . HIS A 1 88 ? 25.629 8.403 49.210 1.00 21.67 83 HIS A C 1
ATOM 1248 O O . HIS A 1 88 ? 26.074 9.344 49.883 1.00 22.66 83 HIS A O 1
ATOM 1262 N N . TYR A 1 89 ? 25.792 7.110 49.528 1.00 24.04 84 TYR A N 1
ATOM 1263 C CA . TYR A 1 89 ? 26.511 6.635 50.705 1.00 24.44 84 TYR A CA 1
ATOM 1264 C C . TYR A 1 89 ? 27.887 6.141 50.271 1.00 24.51 84 TYR A C 1
ATOM 1265 O O . TYR A 1 89 ? 27.980 5.132 49.569 1.00 24.87 84 TYR A O 1
ATOM 1283 N N . GLU A 1 90 ? 28.956 6.811 50.715 1.00 23.31 85 GLU A N 1
ATOM 1284 C CA . GLU A 1 90 ? 30.314 6.416 50.359 1.00 24.00 85 GLU A CA 1
ATOM 1285 C C . GLU A 1 90 ? 30.995 5.713 51.526 1.00 22.27 85 GLU A C 1
ATOM 1286 O O . GLU A 1 90 ? 30.987 6.232 52.655 1.00 23.15 85 GLU A O 1
ATOM 1298 N N . LYS A 1 91 ? 31.587 4.551 51.239 1.00 24.74 86 LYS A N 1
ATOM 1299 C CA . LYS A 1 91 ? 32.313 3.762 52.238 1.00 27.48 86 LYS A CA 1
ATOM 1300 C C . LYS A 1 91 ? 33.489 3.092 51.544 1.00 28.35 86 LYS A C 1
ATOM 1301 O 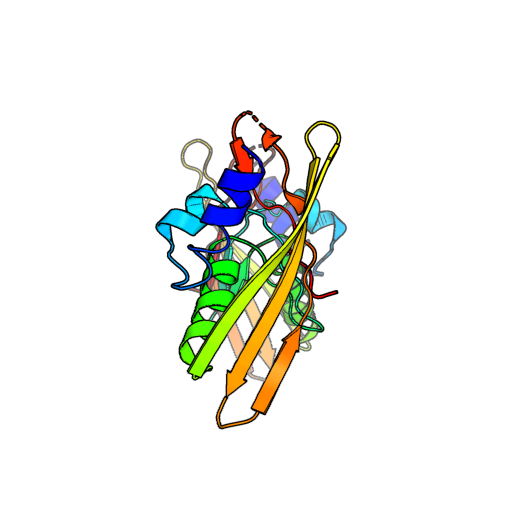O . LYS A 1 91 ? 33.298 2.162 50.763 1.00 25.04 86 LYS A O 1
ATOM 1320 N N . ASN A 1 92 ? 34.696 3.574 51.835 1.00 33.38 87 ASN A N 1
ATOM 1321 C CA . ASN A 1 92 ? 35.923 2.897 51.432 1.00 34.57 87 ASN A CA 1
ATOM 1322 C C . ASN A 1 92 ? 35.986 2.695 49.918 1.00 28.28 87 ASN A C 1
ATOM 1323 O O . ASN A 1 92 ? 36.225 1.594 49.424 1.00 34.32 87 ASN A O 1
ATOM 1334 N N . GLY A 1 93 ? 35.796 3.786 49.181 1.00 32.66 88 GLY A N 1
ATOM 1335 C CA . GLY A 1 93 ? 35.906 3.728 47.739 1.00 35.32 88 GLY A CA 1
ATOM 1336 C C . GLY A 1 93 ? 34.763 3.042 47.035 1.00 34.40 88 GLY A C 1
ATOM 1337 O O . GLY A 1 93 ? 34.888 2.702 45.856 1.00 32.91 88 GLY A O 1
ATOM 1341 N N . GLU A 1 94 ? 33.657 2.806 47.725 1.00 26.93 89 GLU A N 1
ATOM 1342 C CA . GLU A 1 94 ? 32.454 2.265 47.100 1.00 23.22 89 GLU A CA 1
ATOM 1343 C C . GLU A 1 94 ? 31.307 3.195 47.449 1.00 21.96 89 GLU A C 1
ATOM 1344 O O . GLU A 1 94 ? 31.199 3.637 48.593 1.00 24.48 89 GLU A O 1
ATOM 1356 N N . THR A 1 95 ? 30.490 3.523 46.462 1.00 22.56 90 THR A N 1
ATOM 1357 C CA . THR A 1 95 ? 29.368 4.424 46.668 1.00 19.41 90 THR A CA 1
ATOM 1358 C C . THR A 1 95 ? 28.085 3.689 46.348 1.00 22.05 90 THR A C 1
ATOM 1359 O O . THR A 1 95 ? 27.992 3.018 45.317 1.00 23.65 90 THR A O 1
ATOM 1370 N N . THR A 1 96 ? 27.109 3.803 47.239 1.00 19.88 91 THR A N 1
ATOM 1371 C CA . THR A 1 96 ? 25.785 3.237 47.036 1.00 21.52 91 THR A CA 1
ATOM 1372 C C . THR A 1 96 ? 24.829 4.380 46.735 1.00 18.06 91 THR A C 1
ATOM 1373 O O . THR A 1 96 ? 24.897 5.431 47.369 1.00 19.95 91 THR A O 1
ATOM 1384 N N . TYR A 1 97 ? 23.949 4.181 45.769 1.00 19.48 92 TYR A N 1
ATOM 1385 C CA . TYR A 1 97 ? 23.049 5.230 45.297 1.00 18.88 92 TYR A CA 1
ATOM 1386 C C . TYR A 1 97 ? 21.615 4.794 45.543 1.00 20.77 92 TYR A C 1
ATOM 1387 O O . TYR A 1 97 ? 21.091 3.933 44.829 1.00 22.00 92 TYR A O 1
ATOM 1405 N N . ASP A 1 98 ? 20.979 5.390 46.545 1.00 19.64 93 ASP A N 1
ATOM 1406 C CA . ASP A 1 98 ? 19.620 5.047 46.914 1.00 20.08 93 ASP A CA 1
ATOM 1407 C C . ASP A 1 98 ? 18.709 6.186 46.478 1.00 21.68 93 ASP A C 1
ATOM 1408 O O . ASP A 1 98 ? 19.157 7.306 46.206 1.00 22.83 93 ASP A O 1
ATOM 1417 N N A ARG A 1 99 ? 17.426 5.868 46.383 0.68 19.81 94 ARG A N 1
ATOM 1418 N N B ARG A 1 99 ? 17.416 5.872 46.392 0.32 20.07 94 ARG A N 1
ATOM 1419 C CA A ARG A 1 99 ? 16.398 6.863 46.127 0.68 20.43 94 ARG A CA 1
ATOM 1420 C CA B ARG A 1 99 ? 16.380 6.853 46.092 0.32 19.71 94 ARG A CA 1
ATOM 1421 C C A ARG A 1 99 ? 15.284 6.657 47.139 0.68 18.48 94 ARG A C 1
ATOM 1422 C C B ARG A 1 99 ? 15.242 6.663 47.082 0.32 18.81 94 ARG A C 1
ATOM 1423 O O A ARG A 1 99 ? 14.925 5.520 47.453 0.68 19.46 94 ARG A O 1
ATOM 1424 O O B ARG A 1 99 ? 14.787 5.535 47.296 0.32 20.43 94 ARG A O 1
ATOM 1465 N N . TYR A 1 100 ? 14.791 7.763 47.675 1.00 17.51 95 TYR A N 1
ATOM 1466 C CA . TYR A 1 100 ? 13.719 7.747 48.649 1.00 16.68 95 TYR A CA 1
ATOM 1467 C C . TYR A 1 100 ? 12.579 8.636 48.179 1.00 17.40 95 TYR A C 1
ATOM 1468 O O . TYR A 1 100 ? 12.787 9.649 47.492 1.00 17.53 95 TYR A O 1
ATOM 1486 N N . VAL A 1 101 ? 11.370 8.273 48.609 1.00 17.09 96 VAL A N 1
ATOM 1487 C CA . VAL A 1 101 ? 10.184 9.079 48.413 1.00 18.08 96 VAL A CA 1
ATOM 1488 C C . VAL A 1 101 ? 9.628 9.398 49.787 1.00 18.73 96 VAL A C 1
ATOM 1489 O O . VAL A 1 101 ? 9.500 8.506 50.635 1.00 20.49 96 VAL A O 1
ATOM 1502 N N A MET A 1 102 ? 9.370 10.669 50.021 0.47 19.28 97 MET A N 1
ATOM 1503 N N B MET A 1 102 ? 9.277 10.652 50.003 0.53 19.40 97 MET A N 1
ATOM 1504 C CA A MET A 1 102 ? 8.782 11.151 51.258 0.47 18.53 97 MET A CA 1
ATOM 1505 C CA B MET A 1 102 ? 8.807 11.113 51.300 0.53 18.44 97 MET A CA 1
ATOM 1506 C C A MET A 1 102 ? 7.376 11.661 50.990 0.47 18.23 97 MET A C 1
ATOM 1507 C C B MET A 1 102 ? 7.493 11.849 51.143 0.53 18.09 97 MET A C 1
ATOM 1508 O O A MET A 1 102 ? 7.064 12.183 49.916 0.47 17.15 97 MET A O 1
ATOM 1509 O O B MET A 1 102 ? 7.367 12.728 50.283 0.53 17.43 97 MET A O 1
ATOM 1536 N N . VAL A 1 103 ? 6.523 11.497 51.986 1.00 17.67 98 VAL A N 1
ATOM 1537 C CA . VAL A 1 103 ? 5.226 12.155 52.018 1.00 17.64 98 VAL A CA 1
ATOM 1538 C C . VAL A 1 103 ? 5.142 12.904 53.331 1.00 18.86 98 VAL A C 1
ATOM 1539 O O . VAL A 1 103 ? 5.351 12.314 54.403 1.00 20.11 98 VAL A O 1
ATOM 1552 N N . ALA A 1 104 ? 4.904 14.201 53.234 1.00 20.86 99 ALA A N 1
ATOM 1553 C CA . ALA A 1 104 ? 4.659 15.060 54.378 1.00 19.95 99 ALA A CA 1
ATOM 1554 C C . ALA A 1 104 ? 3.311 15.739 54.195 1.00 19.76 99 ALA A C 1
ATOM 1555 O O . ALA A 1 104 ? 2.835 15.957 53.068 1.00 21.16 99 ALA A O 1
ATOM 1562 N N A VAL A 1 105 ? 2.679 16.070 55.313 0.54 22.27 100 VAL A N 1
ATOM 1563 N N B VAL A 1 105 ? 2.683 16.078 55.314 0.46 22.15 100 VAL A N 1
ATOM 1564 C CA A VAL A 1 105 ? 1.367 16.697 55.317 0.54 26.47 100 VAL A CA 1
ATOM 1565 C CA B VAL A 1 105 ? 1.366 16.696 55.322 0.46 26.24 100 VAL A CA 1
ATOM 1566 C C A VAL A 1 105 ? 1.498 18.054 55.998 0.54 26.38 100 VAL A C 1
ATOM 1567 C C B VAL A 1 105 ? 1.481 18.051 56.009 0.46 26.47 100 VAL A C 1
ATOM 1568 O O A VAL A 1 105 ? 2.109 18.159 57.067 0.54 29.99 100 VAL A O 1
ATOM 1569 O O B VAL A 1 105 ? 2.060 18.150 57.097 0.46 30.16 100 VAL A O 1
ATOM 1594 N N . ASP A 1 106 ? 0.941 19.085 55.369 1.00 26.81 101 ASP A N 1
ATOM 1595 C CA . ASP A 1 106 ? 0.975 20.443 55.903 1.00 29.82 101 ASP A CA 1
ATOM 1596 C C . ASP A 1 106 ? -0.315 20.674 56.675 1.00 33.36 101 ASP A C 1
ATOM 1597 O O . ASP A 1 106 ? -1.398 20.698 56.084 1.00 38.74 101 ASP A O 1
ATOM 1606 N N . ARG A 1 107 ? -0.196 20.847 57.986 1.00 47.45 102 ARG A N 1
ATOM 1607 C CA . ARG A 1 107 ? -1.351 20.991 58.869 1.00 60.85 102 ARG A CA 1
ATOM 1608 C C . ARG A 1 107 ? -1.199 22.227 59.752 1.00 64.66 102 ARG A C 1
ATOM 1609 O O . ARG A 1 107 ? -0.108 22.519 60.244 1.00 68.91 102 ARG A O 1
ATOM 1615 N N . GLY A 1 109 ? 0.246 25.025 57.641 1.00 114.56 104 GLY A N 1
ATOM 1616 C CA . GLY A 1 109 ? 1.143 25.844 58.433 1.00 106.01 104 GLY A CA 1
ATOM 1617 C C . GLY A 1 109 ? 2.378 25.104 58.912 1.00 88.43 104 GLY A C 1
ATOM 1618 O O . GLY A 1 109 ? 3.477 25.658 58.923 1.00 87.15 104 GLY A O 1
ATOM 1621 N N . ARG A 1 110 ? 2.197 23.844 59.301 1.00 67.78 105 ARG A N 1
ATOM 1622 C CA . ARG A 1 110 ? 3.259 23.029 59.888 1.00 55.25 105 ARG A CA 1
ATOM 1623 C C . ARG A 1 110 ? 3.323 21.696 59.151 1.00 41.45 105 ARG A C 1
ATOM 1624 O O . ARG A 1 110 ? 2.430 20.858 59.302 1.00 43.70 105 ARG A O 1
ATOM 1645 N N . ALA A 1 111 ? 4.373 21.496 58.352 1.00 36.23 106 ALA A N 1
ATOM 1646 C CA . ALA A 1 111 ? 4.535 20.270 57.580 1.00 34.93 106 ALA A CA 1
ATOM 1647 C C . ALA A 1 111 ? 5.299 19.241 58.402 1.00 33.26 106 ALA A C 1
ATOM 1648 O O . ALA A 1 111 ? 6.329 19.557 59.004 1.00 34.87 106 ALA A O 1
ATOM 1655 N N . GLN A 1 112 ? 4.784 18.013 58.437 1.00 27.42 107 GLN A N 1
ATOM 1656 C CA . GLN A 1 112 ? 5.424 16.925 59.152 1.00 24.80 107 GLN A CA 1
ATOM 1657 C C . GLN A 1 112 ? 5.469 15.682 58.272 1.00 20.95 107 GLN A C 1
ATOM 1658 O O . GLN A 1 112 ? 4.504 15.386 57.545 1.00 23.03 107 GLN A O 1
ATOM 1672 N N . ILE A 1 113 ? 6.576 14.955 58.360 1.00 20.17 108 ILE A N 1
ATOM 1673 C CA . ILE A 1 113 ? 6.811 13.761 57.559 1.00 19.15 108 ILE A CA 1
ATOM 1674 C C . ILE A 1 113 ? 5.983 12.603 58.097 1.00 18.96 108 ILE A C 1
ATOM 1675 O O . ILE A 1 113 ? 6.128 12.219 59.264 1.00 20.18 108 ILE A O 1
ATOM 1691 N N . LYS A 1 114 ? 5.145 12.025 57.240 1.00 18.61 109 LYS A N 1
ATOM 1692 C CA . LYS A 1 114 ? 4.332 10.862 57.571 1.00 20.56 109 LYS A CA 1
ATOM 1693 C C . LYS A 1 114 ? 4.962 9.555 57.123 1.00 17.40 109 LYS A C 1
ATOM 1694 O O . LYS A 1 114 ? 4.804 8.533 57.802 1.00 20.30 109 LYS A O 1
ATOM 1713 N N A MET A 1 115 ? 5.686 9.558 56.006 0.46 18.38 110 MET A N 1
ATOM 1714 N N B MET A 1 115 ? 5.644 9.553 55.981 0.54 18.67 110 MET A N 1
ATOM 1715 C CA A MET A 1 115 ? 6.173 8.324 55.410 0.46 25.18 110 MET A CA 1
ATOM 1716 C CA B MET A 1 115 ? 6.181 8.337 55.397 0.54 25.92 110 MET A CA 1
ATOM 1717 C C A MET A 1 115 ? 7.432 8.609 54.613 0.46 17.22 110 MET A C 1
ATOM 1718 C C B MET A 1 115 ? 7.482 8.685 54.701 0.54 17.15 110 MET A C 1
ATOM 1719 O O A MET A 1 115 ? 7.452 9.520 53.786 0.46 16.44 110 MET A O 1
ATOM 1720 O O B MET A 1 115 ? 7.600 9.746 54.092 0.54 17.28 110 MET A O 1
ATOM 1747 N N . LEU A 1 116 ? 8.457 7.789 54.832 1.00 18.06 111 LEU A N 1
ATOM 1748 C CA . LEU A 1 116 ? 9.714 7.876 54.106 1.00 20.03 111 LEU A CA 1
ATOM 1749 C C . LEU A 1 116 ? 9.991 6.456 53.636 1.00 19.80 111 LEU A C 1
ATOM 1750 O O . LEU A 1 116 ? 10.072 5.550 54.472 1.00 22.90 111 LEU A O 1
ATOM 1766 N N . ARG A 1 117 ? 10.061 6.237 52.327 1.00 19.97 112 ARG A N 1
ATOM 1767 C CA . ARG A 1 117 ? 10.248 4.883 51.827 1.00 20.33 112 ARG A CA 1
ATOM 1768 C C . ARG A 1 117 ? 11.363 4.841 50.792 1.00 20.94 112 ARG A C 1
ATOM 1769 O O . ARG A 1 117 ? 11.483 5.718 49.925 1.00 17.91 112 ARG A O 1
ATOM 1790 N N . LYS A 1 118 ? 12.213 3.832 50.934 1.00 29.78 113 LYS A N 1
ATOM 1791 C CA . LYS A 1 118 ? 13.216 3.563 49.921 1.00 31.65 113 LYS A CA 1
ATOM 1792 C C . LYS A 1 118 ? 12.484 3.083 48.676 1.00 29.59 113 LYS A C 1
ATOM 1793 O O . LYS A 1 118 ? 11.675 2.147 48.746 1.00 37.00 113 LYS A O 1
ATOM 1812 N N . GLY A 1 119 ? 12.724 3.754 47.566 1.00 27.18 114 GLY A N 1
ATOM 1813 C CA . GLY A 1 119 ? 12.005 3.518 46.337 1.00 34.05 114 GLY A CA 1
ATOM 1814 C C . GLY A 1 119 ? 12.928 3.554 45.136 1.00 47.37 114 GLY A C 1
ATOM 1815 O O . GLY A 1 119 ? 14.096 3.172 45.237 1.00 50.13 114 GLY A O 1
ATOM 1820 N N . SER B 1 10 ? -14.982 0.531 83.757 1.00 61.40 5 SER B N 1
ATOM 1821 C CA . SER B 1 10 ? -14.181 0.791 82.567 1.00 65.43 5 SER B CA 1
ATOM 1822 C C . SER B 1 10 ? -12.799 0.153 82.693 1.00 67.97 5 SER B C 1
ATOM 1823 O O . SER B 1 10 ? -12.309 -0.473 81.757 1.00 66.01 5 SER B O 1
ATOM 1826 N N . ALA B 1 11 ? -12.174 0.319 83.861 1.00 63.47 6 ALA B N 1
ATOM 1827 C CA . ALA B 1 11 ? -10.850 -0.255 84.083 1.00 59.44 6 ALA B CA 1
ATOM 1828 C C . ALA B 1 11 ? -10.899 -1.779 84.051 1.00 58.71 6 ALA B C 1
ATOM 1829 O O . ALA B 1 11 ? -10.142 -2.422 83.315 1.00 55.44 6 ALA B O 1
ATOM 1836 N N . ARG B 1 12 ? -11.784 -2.378 84.856 1.00 55.01 7 ARG B N 1
ATOM 1837 C CA . ARG B 1 12 ? -11.884 -3.834 84.893 1.00 53.60 7 ARG B CA 1
ATOM 1838 C C . ARG B 1 12 ? -12.248 -4.396 83.526 1.00 51.31 7 ARG B C 1
ATOM 1839 O O . ARG B 1 12 ? -11.704 -5.422 83.103 1.00 63.57 7 ARG B O 1
ATOM 1843 N N . LYS B 1 13 ? -13.174 -3.742 82.822 1.00 44.57 8 LYS B N 1
ATOM 1844 C CA . LYS B 1 13 ? -13.547 -4.195 81.486 1.00 47.90 8 LYS B CA 1
ATOM 1845 C C . LYS B 1 13 ? -12.349 -4.160 80.550 1.00 47.79 8 LYS B C 1
ATOM 1846 O O . LYS B 1 13 ? -12.094 -5.108 79.799 1.00 47.23 8 LYS B O 1
ATOM 1853 N N . PHE B 1 14 ? -11.615 -3.051 80.571 1.00 44.18 9 PHE B N 1
ATOM 1854 C CA . PHE B 1 14 ? -10.396 -2.935 79.783 1.00 40.81 9 PHE B CA 1
ATOM 1855 C C . PHE B 1 14 ? -9.416 -4.050 80.123 1.00 40.15 9 PHE B C 1
ATOM 1856 O O . PHE B 1 14 ? -8.868 -4.713 79.230 1.00 38.81 9 PHE B O 1
ATOM 1873 N N . ALA B 1 15 ? -9.181 -4.268 81.421 1.00 41.65 10 ALA B N 1
ATOM 1874 C CA . ALA B 1 15 ? -8.253 -5.307 81.850 1.00 44.74 10 ALA B CA 1
ATOM 1875 C C . ALA B 1 15 ? -8.651 -6.666 81.289 1.00 43.50 10 ALA B C 1
ATOM 1876 O O . ALA B 1 15 ? -7.795 -7.423 80.811 1.00 41.41 10 ALA B O 1
ATOM 1883 N N . ASP B 1 16 ? -9.941 -6.996 81.348 1.00 46.99 11 ASP B N 1
ATOM 1884 C CA . ASP B 1 16 ? -10.407 -8.278 80.829 1.00 50.23 11 ASP B CA 1
ATOM 1885 C C . ASP B 1 16 ? -10.209 -8.360 79.322 1.00 43.73 11 ASP B C 1
ATOM 1886 O O . ASP B 1 16 ? -9.740 -9.378 78.800 1.00 44.53 11 ASP B O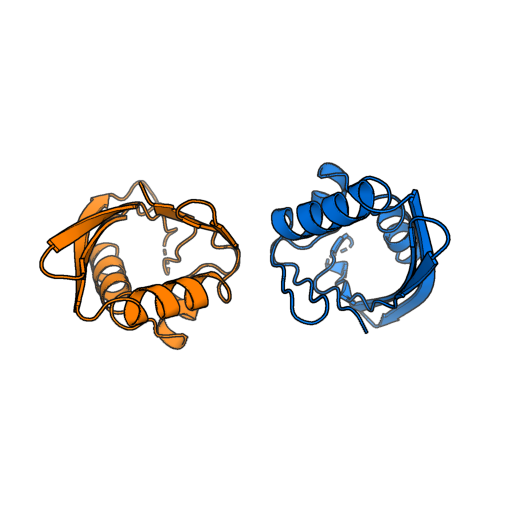 1
ATOM 1895 N N . GLU B 1 17 ? -10.581 -7.299 78.603 1.00 40.03 12 GLU B N 1
ATOM 1896 C CA . GLU B 1 17 ? -10.359 -7.274 77.162 1.00 37.45 12 GLU B CA 1
ATOM 1897 C C . GLU B 1 17 ? -8.872 -7.359 76.835 1.00 38.75 12 GLU B C 1
ATOM 1898 O O . GLU B 1 17 ? -8.482 -8.005 75.855 1.00 41.31 12 GLU B O 1
ATOM 1905 N N . PHE B 1 18 ? -8.028 -6.698 77.630 1.00 39.72 13 PHE B N 1
ATOM 1906 C CA . PHE B 1 18 ? -6.591 -6.768 77.387 1.00 41.95 13 PHE B CA 1
ATOM 1907 C C . PHE B 1 18 ? -6.086 -8.194 77.555 1.00 45.40 13 PHE B C 1
ATOM 1908 O O . PHE B 1 18 ? -5.346 -8.709 76.708 1.00 45.59 13 PHE B O 1
ATOM 1925 N N . ARG B 1 19 ? -6.469 -8.846 78.654 1.00 43.27 14 ARG B N 1
ATOM 1926 C CA . ARG B 1 19 ? -6.025 -10.215 78.888 1.00 46.94 14 ARG B CA 1
ATOM 1927 C C . ARG B 1 19 ? -6.389 -11.106 77.712 1.00 46.54 14 ARG B C 1
ATOM 1928 O O . ARG B 1 19 ? -5.547 -11.849 77.197 1.00 48.07 14 ARG B O 1
ATOM 1941 N N . GLU B 1 20 ? -7.650 -11.047 77.274 1.00 47.16 15 GLU B N 1
ATOM 1942 C CA . GLU B 1 20 ? -8.085 -11.865 76.145 1.00 53.45 15 GLU B CA 1
ATOM 1943 C C . GLU B 1 20 ? -7.263 -11.567 74.893 1.00 48.64 15 GLU B C 1
ATOM 1944 O O . GLU B 1 20 ? -6.842 -12.486 74.184 1.00 53.21 15 GLU B O 1
ATOM 1956 N N A MET B 1 21 ? -7.038 -10.281 74.601 0.41 46.23 16 MET B N 1
ATOM 1957 N N B MET B 1 21 ? -7.029 -10.283 74.611 0.59 46.23 16 MET B N 1
ATOM 1958 C CA A MET B 1 21 ? -6.223 -9.921 73.443 0.41 46.63 16 MET B CA 1
ATOM 1959 C CA B MET B 1 21 ? -6.228 -9.912 73.448 0.59 46.62 16 MET B CA 1
ATOM 1960 C C A MET B 1 21 ? -4.815 -10.490 73.570 0.41 48.16 16 MET B C 1
ATOM 1961 C C B MET B 1 21 ? -4.806 -10.450 73.560 0.59 48.06 16 MET B C 1
ATOM 1962 O O A MET B 1 21 ? -4.261 -11.028 72.600 0.41 48.65 16 MET B O 1
ATOM 1963 O O B MET B 1 21 ? -4.225 -10.915 72.568 0.59 48.12 16 MET B O 1
ATOM 1990 N N . MET B 1 22 ? -4.214 -10.375 74.754 1.00 51.26 17 MET B N 1
ATOM 1991 C CA . MET B 1 22 ? -2.870 -10.901 74.944 1.00 58.37 17 MET B CA 1
ATOM 1992 C C . MET B 1 22 ? -2.844 -12.416 74.789 1.00 64.13 17 MET B C 1
ATOM 1993 O O . MET B 1 22 ? -1.820 -12.979 74.387 1.00 58.68 17 MET B O 1
ATOM 2007 N N . LYS B 1 23 ? -3.954 -13.087 75.100 1.00 70.91 18 LYS B N 1
ATOM 2008 C CA . LYS B 1 23 ? -3.995 -14.542 75.004 1.00 78.34 18 LYS B CA 1
ATOM 2009 C C . LYS B 1 23 ? -3.774 -15.011 73.572 1.00 87.26 18 LYS B C 1
ATOM 2010 O O . LYS B 1 23 ? -3.060 -15.993 73.336 1.00 91.18 18 LYS B O 1
ATOM 2014 N N . THR B 1 24 ? -4.378 -14.325 72.601 1.00 91.72 19 THR B N 1
ATOM 2015 C CA . THR B 1 24 ? -4.295 -14.722 71.202 1.00 92.60 19 THR B CA 1
ATOM 2016 C C . THR B 1 24 ? -3.473 -13.779 70.342 1.00 93.73 19 THR B C 1
ATOM 2017 O O . THR B 1 24 ? -2.809 -14.238 69.411 1.00 97.56 19 THR B O 1
ATOM 2028 N N . GLY B 1 25 ? -3.499 -12.480 70.626 1.00 99.52 20 GLY B N 1
ATOM 2029 C CA . GLY B 1 25 ? -2.829 -11.513 69.782 1.00 95.70 20 GLY B CA 1
ATOM 2030 C C . GLY B 1 25 ? -3.676 -11.149 68.581 1.00 90.45 20 GLY B C 1
ATOM 2031 O O . GLY B 1 25 ? -3.236 -11.272 67.436 1.00 93.40 20 GLY B O 1
ATOM 2035 N N . ASP B 1 26 ? -4.901 -10.704 68.839 1.00 83.36 21 ASP B N 1
ATOM 2036 C CA . ASP B 1 26 ? -5.841 -10.381 67.776 1.00 77.52 21 ASP B CA 1
ATOM 2037 C C . ASP B 1 26 ? -5.567 -8.973 67.266 1.00 72.47 21 ASP B C 1
ATOM 2038 O O . ASP B 1 26 ? -5.616 -8.009 68.037 1.00 71.64 21 ASP B O 1
ATOM 2047 N N . SER B 1 27 ? -5.277 -8.855 65.967 1.00 70.16 22 SER B N 1
ATOM 2048 C CA . SER B 1 27 ? -5.002 -7.544 65.390 1.00 74.97 22 SER B CA 1
ATOM 2049 C C . SER B 1 27 ? -6.203 -6.618 65.536 1.00 79.77 22 SER B C 1
ATOM 2050 O O . SER B 1 27 ? -6.047 -5.432 65.848 1.00 84.27 22 SER B O 1
ATOM 2054 N N . THR B 1 28 ? -7.411 -7.139 65.315 1.00 75.62 23 THR B N 1
ATOM 2055 C CA . THR B 1 28 ? -8.607 -6.317 65.464 1.00 74.28 23 THR B CA 1
ATOM 2056 C C . THR B 1 28 ? -8.711 -5.762 66.880 1.00 71.11 23 THR B C 1
ATOM 2057 O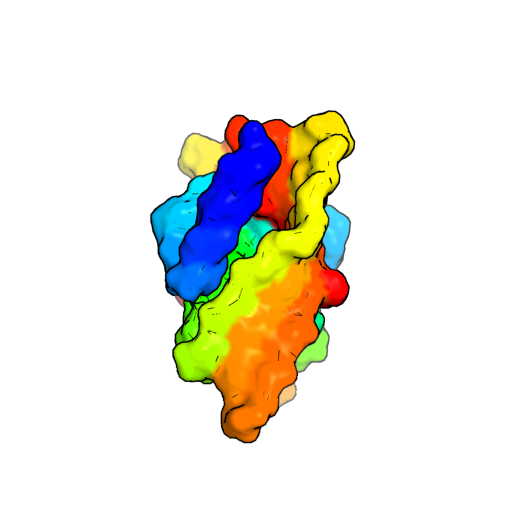 O . THR B 1 28 ? -8.903 -4.556 67.077 1.00 70.25 23 THR B O 1
ATOM 2061 N N . LYS B 1 29 ? -8.582 -6.632 67.885 1.00 71.40 24 LYS B N 1
ATOM 2062 C CA . LYS B 1 29 ? -8.672 -6.176 69.266 1.00 66.84 24 LYS B CA 1
ATOM 2063 C C . LYS B 1 29 ? -7.551 -5.204 69.604 1.00 63.91 24 LYS B C 1
ATOM 2064 O O . LYS B 1 29 ? -7.709 -4.351 70.481 1.00 61.46 24 LYS B O 1
ATOM 2068 N N . ALA B 1 30 ? -6.421 -5.302 68.911 1.00 68.90 25 ALA B N 1
ATOM 2069 C CA . ALA B 1 30 ? -5.278 -4.468 69.259 1.00 66.68 25 ALA B CA 1
ATOM 2070 C C . ALA B 1 30 ? -5.413 -3.054 68.704 1.00 62.80 25 ALA B C 1
ATOM 2071 O O . ALA B 1 30 ? -5.053 -2.088 69.384 1.00 66.04 25 ALA B O 1
ATOM 2077 N N . ASP B 1 31 ? -5.922 -2.907 67.479 1.00 59.33 26 ASP B N 1
ATOM 2078 C CA . ASP B 1 31 ? -6.197 -1.570 66.960 1.00 71.75 26 ASP B CA 1
ATOM 2079 C C . ASP B 1 31 ? -7.127 -0.812 67.892 1.00 66.61 26 ASP B C 1
ATOM 2080 O O . ASP B 1 31 ? -7.047 0.418 67.989 1.00 68.07 26 ASP B O 1
ATOM 2089 N N . GLU B 1 32 ? -8.012 -1.527 68.585 1.00 62.88 27 GLU B N 1
ATOM 2090 C CA . GLU B 1 32 ? -8.887 -0.873 69.544 1.00 63.25 27 GLU B CA 1
ATOM 2091 C C . GLU B 1 32 ? -8.143 -0.547 70.831 1.00 66.85 27 GLU B C 1
ATOM 2092 O O . GLU B 1 32 ? -8.369 0.510 71.432 1.00 78.12 27 GLU B O 1
ATOM 2096 N N . LEU B 1 33 ? -7.241 -1.429 71.258 1.00 55.66 28 LEU B N 1
ATOM 2097 C CA . LEU B 1 33 ? -6.634 -1.292 72.575 1.00 51.33 28 LEU B CA 1
ATOM 2098 C C . LEU B 1 33 ? -5.339 -0.485 72.561 1.00 51.63 28 LEU B C 1
ATOM 2099 O O . LEU B 1 33 ? -5.067 0.247 73.519 1.00 54.27 28 LEU B O 1
ATOM 2115 N N . PHE B 1 34 ? -4.534 -0.597 71.504 1.00 30.01 29 PHE B N 1
ATOM 2116 C CA . PHE B 1 34 ? -3.248 0.091 71.435 1.00 32.45 29 PHE B CA 1
ATOM 2117 C C . PHE B 1 34 ? -3.405 1.492 70.853 1.00 31.28 29 PHE B C 1
ATOM 2118 O O . PHE B 1 34 ? -4.045 1.679 69.809 1.00 36.33 29 PHE B O 1
ATOM 2135 N N . ASP B 1 35 ? -2.807 2.468 71.529 1.00 33.97 30 ASP B N 1
ATOM 2136 C CA . ASP B 1 35 ? -2.656 3.801 70.970 1.00 31.66 30 ASP B CA 1
ATOM 2137 C C . ASP B 1 35 ? -1.790 3.722 69.716 1.00 29.88 30 ASP B C 1
ATOM 2138 O O . ASP B 1 35 ? -0.865 2.904 69.653 1.00 30.06 30 ASP B O 1
ATOM 2147 N N . PRO B 1 36 ? -2.047 4.571 68.708 1.00 29.46 31 PRO B N 1
ATOM 2148 C CA . PRO B 1 36 ? -1.170 4.573 67.529 1.00 27.62 31 PRO B CA 1
ATOM 2149 C C . PRO B 1 36 ? 0.290 4.825 67.872 1.00 28.09 31 PRO B C 1
ATOM 2150 O O . PRO B 1 36 ? 1.187 4.393 67.136 1.00 30.99 31 PRO B O 1
ATOM 2161 N N . ASN B 1 37 ? 0.548 5.539 68.963 1.00 29.21 32 ASN B N 1
ATOM 2162 C CA . ASN B 1 37 ? 1.894 5.903 69.376 1.00 34.20 32 ASN B CA 1
ATOM 2163 C C . ASN B 1 37 ? 2.398 5.032 70.531 1.00 27.22 32 ASN B C 1
ATOM 2164 O O . ASN B 1 37 ? 3.326 5.437 71.240 1.00 27.83 32 ASN B O 1
ATOM 2175 N N . VAL B 1 38 ? 1.820 3.838 70.726 1.00 26.67 33 VAL B N 1
ATOM 2176 C CA . VAL B 1 38 ? 2.164 3.028 71.892 1.00 28.24 33 VAL B CA 1
ATOM 2177 C C . VAL B 1 38 ? 3.647 2.687 71.879 1.00 28.44 33 VAL B C 1
ATOM 2178 O O . VAL B 1 38 ? 4.233 2.395 70.830 1.00 26.35 33 VAL B O 1
ATOM 2191 N N . ARG B 1 39 ? 4.258 2.709 73.061 1.00 26.47 34 ARG B N 1
ATOM 2192 C CA . ARG B 1 39 ? 5.637 2.273 73.263 1.00 30.41 34 ARG B CA 1
ATOM 2193 C C . ARG B 1 39 ? 5.626 0.937 73.996 1.00 30.00 34 ARG B C 1
ATOM 2194 O O . ARG B 1 39 ? 4.957 0.802 75.027 1.00 30.21 34 ARG B O 1
ATOM 2215 N N . VAL B 1 40 ? 6.365 -0.044 73.476 1.00 27.26 35 VAL B N 1
ATOM 2216 C CA . VAL B 1 40 ? 6.518 -1.342 74.141 1.00 29.31 35 VAL B CA 1
ATOM 2217 C C . VAL B 1 40 ? 8.005 -1.563 74.357 1.00 29.92 35 VAL B C 1
ATOM 2218 O O . VAL B 1 40 ? 8.766 -1.700 73.386 1.00 34.21 35 VAL B O 1
ATOM 2231 N N . GLU B 1 41 ? 8.420 -1.584 75.616 1.00 28.65 36 GLU B N 1
ATOM 2232 C CA . GLU B 1 41 ? 9.832 -1.700 75.978 1.00 37.54 36 GLU B CA 1
ATOM 2233 C C . GLU B 1 41 ? 9.994 -3.023 76.708 1.00 36.84 36 GLU B C 1
ATOM 2234 O O . GLU B 1 41 ? 9.682 -3.119 77.899 1.00 35.24 36 GLU B O 1
ATOM 2246 N N . VAL B 1 42 ? 10.455 -4.043 75.993 1.00 36.75 37 VAL B N 1
ATOM 2247 C CA . VAL B 1 42 ? 10.577 -5.390 76.539 1.00 45.13 37 VAL B CA 1
ATOM 2248 C C . VAL B 1 42 ? 11.995 -5.875 76.293 1.00 53.34 37 VAL B C 1
ATOM 2249 O O . VAL B 1 42 ? 12.408 -6.030 75.138 1.00 54.29 37 VAL B O 1
ATOM 2262 N N . GLY B 1 43 ? 12.729 -6.131 77.371 1.00 55.47 38 GLY B N 1
ATOM 2263 C CA . GLY B 1 43 ? 14.107 -6.559 77.222 1.00 57.74 38 GLY B CA 1
ATOM 2264 C C . GLY B 1 43 ? 14.894 -5.521 76.455 1.00 62.77 38 GLY B C 1
ATOM 2265 O O . GLY B 1 43 ? 14.827 -4.320 76.742 1.00 65.04 38 GLY B O 1
ATOM 2269 N N . ASP B 1 44 ? 15.652 -5.981 75.460 1.00 72.38 39 ASP B N 1
ATOM 2270 C CA . ASP B 1 44 ? 16.462 -5.079 74.653 1.00 81.60 39 ASP B CA 1
ATOM 2271 C C . ASP B 1 44 ? 15.647 -4.342 73.596 1.00 70.93 39 ASP B C 1
ATOM 2272 O O . ASP B 1 44 ? 16.086 -3.293 73.115 1.00 72.40 39 ASP B O 1
ATOM 2281 N N . LYS B 1 45 ? 14.476 -4.855 73.235 1.00 59.40 40 LYS B N 1
ATOM 2282 C CA . LYS B 1 45 ? 13.718 -4.303 72.121 1.00 52.84 40 LYS B CA 1
ATOM 2283 C C . LYS B 1 45 ? 12.913 -3.080 72.549 1.00 42.15 40 LYS B C 1
ATOM 2284 O O . LYS B 1 45 ? 12.337 -3.040 73.642 1.00 37.06 40 LYS B O 1
ATOM 2294 N N . ARG B 1 46 ? 12.876 -2.079 71.676 1.00 41.13 41 ARG B N 1
ATOM 2295 C CA . ARG B 1 46 ? 12.043 -0.893 71.869 1.00 39.53 41 ARG B CA 1
ATOM 2296 C C . ARG B 1 46 ? 11.099 -0.785 70.679 1.00 38.11 41 ARG B C 1
ATOM 2297 O O . ARG B 1 46 ? 11.477 -0.260 69.628 1.00 39.02 41 ARG B O 1
ATOM 2318 N N . TYR B 1 47 ? 9.875 -1.264 70.855 1.00 35.04 42 TYR B N 1
ATOM 2319 C CA . TYR B 1 47 ? 8.871 -1.221 69.808 1.00 29.77 42 TYR B CA 1
ATOM 2320 C C . TYR B 1 47 ? 8.035 0.047 69.923 1.00 28.55 42 TYR B C 1
ATOM 2321 O O . TYR B 1 47 ? 7.813 0.572 71.018 1.00 30.73 42 TYR B O 1
ATOM 2339 N N . HIS B 1 48 ? 7.562 0.532 68.778 1.00 27.58 43 HIS B N 1
ATOM 2340 C CA . HIS B 1 48 ? 6.746 1.737 68.712 1.00 26.79 43 HIS B CA 1
ATOM 2341 C C . HIS B 1 48 ? 5.679 1.541 67.650 1.00 29.33 43 HIS B C 1
ATOM 2342 O O . HIS B 1 48 ? 5.983 1.077 66.544 1.00 28.61 43 HIS B O 1
ATOM 2357 N N . GLY B 1 49 ? 4.440 1.883 67.980 1.00 31.09 44 GLY B N 1
ATOM 2358 C CA . GLY B 1 49 ? 3.354 1.811 67.025 1.00 29.93 44 GLY B CA 1
ATOM 2359 C C . GLY B 1 49 ? 2.549 0.527 67.159 1.00 27.57 44 GLY B C 1
ATOM 2360 O O . GLY B 1 49 ? 3.015 -0.489 67.665 1.00 27.51 44 GLY B O 1
ATOM 2364 N N . ARG B 1 50 ? 1.303 0.584 66.692 1.00 30.73 45 ARG B N 1
ATOM 2365 C CA . ARG B 1 50 ? 0.419 -0.569 66.804 1.00 31.24 45 ARG B CA 1
ATOM 2366 C C . ARG B 1 50 ? 0.975 -1.790 66.086 1.00 32.78 45 ARG B C 1
ATOM 2367 O O . ARG B 1 50 ? 0.879 -2.913 66.589 1.00 32.69 45 ARG B O 1
ATOM 2388 N N A GLU B 1 51 ? 1.554 -1.592 64.898 0.50 34.97 46 GLU B N 1
ATOM 2389 N N B GLU B 1 51 ? 1.539 -1.597 64.889 0.50 35.01 46 GLU B N 1
ATOM 2390 C CA A GLU B 1 51 ? 2.024 -2.722 64.103 0.50 40.07 46 GLU B CA 1
ATOM 2391 C CA B GLU B 1 51 ? 2.019 -2.733 64.110 0.50 39.99 46 GLU B CA 1
ATOM 2392 C C A GLU B 1 51 ? 3.119 -3.487 64.833 0.50 33.98 46 GLU B C 1
ATOM 2393 C C B GLU B 1 51 ? 3.105 -3.490 64.863 0.50 33.88 46 GLU B C 1
ATOM 2394 O O A GLU B 1 51 ? 3.095 -4.721 64.902 0.50 34.61 46 GLU B O 1
ATOM 2395 O O B GLU B 1 51 ? 3.058 -4.720 64.979 0.50 34.49 46 GLU B O 1
ATOM 2418 N N . GLN B 1 52 ? 4.099 -2.769 65.383 1.00 31.74 47 GLN B N 1
ATOM 2419 C CA . GLN B 1 52 ? 5.153 -3.426 66.138 1.00 30.76 47 GLN B CA 1
ATOM 2420 C C . GLN B 1 52 ? 4.614 -4.036 67.422 1.00 29.38 47 GLN B C 1
ATOM 2421 O O . GLN B 1 52 ? 5.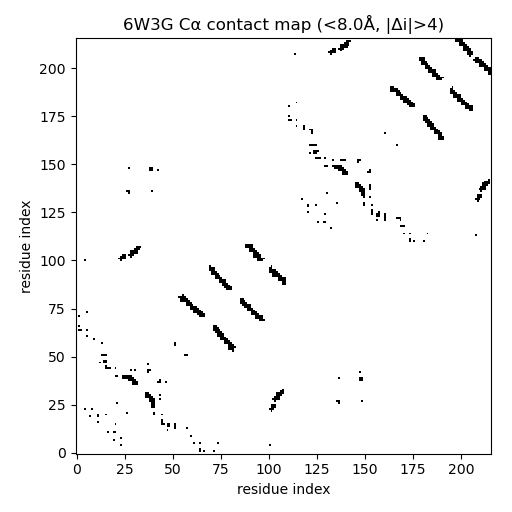034 -5.128 67.813 1.00 30.04 47 GLN B O 1
ATOM 2435 N N . ALA B 1 53 ? 3.671 -3.360 68.084 1.00 29.86 48 ALA B N 1
ATOM 2436 C CA . ALA B 1 53 ? 3.125 -3.904 69.319 1.00 30.15 48 ALA B CA 1
ATOM 2437 C C . ALA B 1 53 ? 2.373 -5.196 69.054 1.00 32.96 48 ALA B C 1
ATOM 2438 O O . ALA B 1 53 ? 2.512 -6.176 69.800 1.00 29.88 48 ALA B O 1
ATOM 2445 N N . VAL B 1 54 ? 1.584 -5.223 67.983 1.00 31.25 49 VAL B N 1
ATOM 2446 C CA . VAL B 1 54 ? 0.848 -6.430 67.630 1.00 36.29 49 VAL B CA 1
ATOM 2447 C C . VAL B 1 54 ? 1.809 -7.554 67.270 1.00 39.07 49 VAL B C 1
ATOM 2448 O O . VAL B 1 54 ? 1.604 -8.712 67.649 1.00 36.45 49 VAL B O 1
ATOM 2461 N N . ASP B 1 55 ? 2.874 -7.242 66.525 1.00 38.65 50 ASP B N 1
ATOM 2462 C CA . ASP B 1 55 ? 3.822 -8.291 66.169 1.00 46.34 50 ASP B CA 1
ATOM 2463 C C . ASP B 1 55 ? 4.458 -8.894 67.415 1.00 39.48 50 ASP B C 1
ATOM 2464 O O . ASP B 1 55 ? 4.634 -10.115 67.503 1.00 35.72 50 ASP B O 1
ATOM 2473 N N . TRP B 1 56 ? 4.772 -8.059 68.406 1.00 38.04 51 TRP B N 1
ATOM 2474 C CA . TRP B 1 56 ? 5.379 -8.565 69.633 1.00 35.91 51 TRP B CA 1
ATOM 2475 C C . TRP B 1 56 ? 4.453 -9.540 70.352 1.00 35.60 51 TRP B C 1
ATOM 2476 O O . TRP B 1 56 ? 4.898 -10.592 70.826 1.00 35.17 51 TRP B O 1
ATOM 2497 N N . ILE B 1 57 ? 3.160 -9.205 70.448 1.00 33.13 52 ILE B N 1
ATOM 2498 C CA . ILE B 1 57 ? 2.195 -10.102 71.082 1.00 37.82 52 ILE B CA 1
ATOM 2499 C C . ILE B 1 57 ? 2.109 -11.420 70.324 1.00 40.97 52 ILE B C 1
ATOM 2500 O O . ILE B 1 57 ? 2.151 -12.505 70.919 1.00 40.12 52 ILE B O 1
ATOM 2516 N N . ARG B 1 58 ? 1.940 -11.347 69.001 1.00 39.51 53 ARG B N 1
ATOM 2517 C CA . ARG B 1 58 ? 1.837 -12.557 68.196 1.00 41.18 53 ARG B CA 1
ATOM 2518 C C . ARG B 1 58 ? 3.023 -13.482 68.442 1.00 40.48 53 ARG B C 1
ATOM 2519 O O . ARG B 1 58 ? 2.853 -14.690 68.646 1.00 44.74 53 ARG B O 1
ATOM 2526 N N . HIS B 1 59 ? 4.237 -12.926 68.425 1.00 38.60 54 HIS B N 1
ATOM 2527 C CA . HIS B 1 59 ? 5.424 -13.749 68.622 1.00 44.72 54 HIS B CA 1
ATOM 2528 C C . HIS B 1 59 ? 5.438 -14.355 70.016 1.00 43.09 54 HIS B C 1
ATOM 2529 O O . HIS B 1 59 ? 5.767 -15.534 70.188 1.00 40.67 54 HIS B O 1
ATOM 2543 N N . LEU B 1 60 ? 5.063 -13.564 71.024 1.00 45.17 55 LEU B N 1
ATOM 2544 C CA . LEU B 1 60 ? 5.034 -14.050 72.398 1.00 45.59 55 LEU B CA 1
ATOM 2545 C C . LEU B 1 60 ? 4.098 -15.241 72.545 1.00 47.89 55 LEU B C 1
ATOM 2546 O O . LEU B 1 60 ? 4.468 -16.268 73.128 1.00 49.82 55 LEU B O 1
ATOM 2562 N N . VAL B 1 61 ? 2.874 -15.126 72.018 1.00 47.06 56 VAL B N 1
ATOM 2563 C CA . VAL B 1 61 ? 1.877 -16.175 72.210 1.00 52.68 56 VAL B CA 1
ATOM 2564 C C . VAL B 1 61 ? 2.303 -17.463 71.519 1.00 57.40 56 VAL B C 1
ATOM 2565 O O . VAL B 1 61 ? 1.985 -18.567 71.989 1.00 60.90 56 VAL B O 1
ATOM 2578 N N . ASP B 1 62 ? 3.002 -17.356 70.401 1.00 54.87 57 ASP B N 1
ATOM 2579 C CA . ASP B 1 62 ? 3.355 -18.517 69.602 1.00 59.24 57 ASP B CA 1
ATOM 2580 C C . ASP B 1 62 ? 4.684 -19.141 70.002 1.00 56.51 57 ASP B C 1
ATOM 2581 O O . ASP B 1 62 ? 5.026 -20.215 69.491 1.00 53.88 57 ASP B O 1
ATOM 2590 N N . ARG B 1 63 ? 5.431 -18.510 70.909 1.00 54.55 58 ARG B N 1
ATOM 2591 C CA . ARG B 1 63 ? 6.801 -18.925 71.183 1.00 55.53 58 ARG B CA 1
ATOM 2592 C C . ARG B 1 63 ? 6.852 -20.153 72.081 1.00 49.21 58 ARG B C 1
ATOM 2593 O O . ARG B 1 63 ? 7.730 -21.008 71.922 1.00 48.88 58 ARG B O 1
ATOM 2614 N N . TYR B 1 64 ? 5.934 -20.246 73.033 1.00 40.98 59 TYR B N 1
ATOM 2615 C CA . TYR B 1 64 ? 5.908 -21.334 73.994 1.00 49.59 59 TYR B CA 1
ATOM 2616 C C . TYR B 1 64 ? 4.673 -22.197 73.770 1.00 60.74 59 TYR B C 1
ATOM 2617 O O . TYR B 1 64 ? 3.672 -21.757 73.196 1.00 64.29 59 TYR B O 1
ATOM 2635 N N . ASP B 1 65 ? 4.759 -23.445 74.231 1.00 72.77 60 ASP B N 1
ATOM 2636 C CA . ASP B 1 65 ? 3.618 -24.347 74.131 1.00 90.37 60 ASP B CA 1
ATOM 2637 C C . ASP B 1 65 ? 2.441 -23.821 74.944 1.00 88.18 60 ASP B C 1
ATOM 2638 O O . ASP B 1 65 ? 1.316 -23.723 74.440 1.00 88.93 60 ASP B O 1
ATOM 2642 N N . HIS B 1 66 ? 2.689 -23.463 76.203 1.00 84.47 61 HIS B N 1
ATOM 2643 C CA . HIS B 1 66 ? 1.656 -22.990 77.113 1.00 78.62 61 HIS B CA 1
ATOM 2644 C C . HIS B 1 66 ? 2.011 -21.591 77.591 1.00 69.73 61 HIS B C 1
ATOM 2645 O O . HIS B 1 66 ? 3.139 -21.352 78.034 1.00 75.32 61 HIS B O 1
ATOM 2649 N N . ILE B 1 67 ? 1.052 -20.676 77.498 1.00 53.83 62 ILE B N 1
ATOM 2650 C CA . ILE B 1 67 ? 1.206 -19.323 78.019 1.00 46.54 62 ILE B CA 1
ATOM 2651 C C . ILE B 1 67 ? -0.114 -18.895 78.647 1.00 43.57 62 ILE B C 1
ATOM 2652 O O . ILE B 1 67 ? -1.188 -19.153 78.097 1.00 43.32 62 ILE B O 1
ATOM 2668 N N . GLU B 1 68 ? -0.026 -18.239 79.802 1.00 34.70 63 GLU B N 1
ATOM 2669 C CA . GLU B 1 68 ? -1.191 -17.734 80.515 1.00 37.39 63 GLU B CA 1
ATOM 2670 C C . GLU B 1 68 ? -0.875 -16.334 81.020 1.00 42.07 63 GLU B C 1
ATOM 2671 O O . GLU B 1 68 ? 0.290 -15.953 81.175 1.00 38.59 63 GLU B O 1
ATOM 2675 N N . ILE B 1 69 ? -1.923 -15.562 81.281 1.00 45.99 64 ILE B N 1
ATOM 2676 C CA . ILE B 1 69 ? -1.770 -14.164 81.655 1.00 43.64 64 ILE B CA 1
ATOM 2677 C C . ILE B 1 69 ? -2.671 -13.860 82.838 1.00 43.01 64 ILE B C 1
ATOM 2678 O O . ILE B 1 69 ? -3.860 -14.197 82.824 1.00 44.76 64 ILE B O 1
ATOM 2694 N N . ARG B 1 70 ? -2.096 -13.240 83.862 1.00 40.86 65 ARG B N 1
ATOM 2695 C CA . ARG B 1 70 ? -2.791 -12.931 85.106 1.00 43.92 65 ARG B CA 1
ATOM 2696 C C . ARG B 1 70 ? -2.671 -11.437 85.366 1.00 39.79 65 ARG B C 1
ATOM 2697 O O . ARG B 1 70 ? -1.564 -10.890 85.341 1.00 37.09 65 ARG B O 1
ATOM 2718 N N . ILE B 1 71 ? -3.807 -10.777 85.584 1.00 34.30 66 ILE B N 1
ATOM 2719 C CA . ILE B 1 71 ? -3.814 -9.381 86.001 1.00 31.26 66 ILE B CA 1
ATOM 2720 C C . ILE B 1 71 ? -3.496 -9.346 87.490 1.00 29.73 66 ILE B C 1
ATOM 2721 O O . ILE B 1 71 ? -4.215 -9.948 88.295 1.00 32.01 66 ILE B O 1
ATOM 2737 N N . ASP B 1 72 ? -2.420 -8.652 87.857 1.00 31.04 67 ASP B N 1
ATOM 2738 C CA . ASP B 1 72 ? -2.007 -8.581 89.253 1.00 31.16 67 ASP B CA 1
ATOM 2739 C C . ASP B 1 72 ? -2.631 -7.393 89.981 1.00 34.16 67 ASP B C 1
ATOM 2740 O O . ASP B 1 72 ? -3.186 -7.558 91.073 1.00 38.68 67 ASP B O 1
ATOM 2749 N N . HIS B 1 73 ? -2.548 -6.197 89.400 1.00 33.75 68 HIS B N 1
ATOM 2750 C CA . HIS B 1 73 ? -3.044 -4.986 90.033 1.00 35.53 68 HIS B CA 1
ATOM 2751 C C . HIS B 1 73 ? -3.639 -4.066 88.977 1.00 31.30 68 HIS B C 1
ATOM 2752 O O . HIS B 1 73 ? -3.196 -4.044 87.827 1.00 32.99 68 HIS B O 1
ATOM 2766 N N . ILE B 1 74 ? -4.659 -3.314 89.383 1.00 30.22 69 ILE B N 1
ATOM 2767 C CA . ILE B 1 74 ? -5.291 -2.301 88.543 1.00 28.28 69 ILE B CA 1
ATOM 2768 C C . ILE B 1 74 ? -5.452 -1.049 89.392 1.00 28.06 69 ILE B C 1
ATOM 2769 O O . ILE B 1 74 ? -6.103 -1.093 90.436 1.00 33.52 69 ILE B O 1
ATOM 2785 N N . THR B 1 75 ? -4.850 0.046 88.964 1.00 31.31 70 THR B N 1
ATOM 2786 C CA . THR B 1 75 ? -5.033 1.312 89.656 1.00 36.10 70 THR B CA 1
ATOM 2787 C C . THR B 1 75 ? -5.414 2.364 88.631 1.00 40.27 70 THR B C 1
ATOM 2788 O O . THR B 1 75 ? -5.007 2.297 87.472 1.00 40.24 70 THR B O 1
ATOM 2799 N N . VAL B 1 76 ? -6.240 3.310 89.061 1.00 38.11 71 VAL B N 1
ATOM 2800 C CA . VAL B 1 76 ? -6.683 4.403 88.210 1.00 41.56 71 VAL B CA 1
ATOM 2801 C C . VAL B 1 76 ? -6.429 5.703 88.959 1.00 50.37 71 VAL B C 1
ATOM 2802 O O . VAL B 1 76 ? -6.873 5.862 90.106 1.00 46.53 71 VAL B O 1
ATOM 2815 N N . ARG B 1 77 ? -5.690 6.612 88.328 1.00 55.25 72 ARG B N 1
ATOM 2816 C CA . ARG B 1 77 ? -5.505 7.977 88.810 1.00 53.82 72 ARG B CA 1
ATOM 2817 C C . ARG B 1 77 ? -6.015 8.899 87.712 1.00 50.07 72 ARG B C 1
ATOM 2818 O O . ARG B 1 77 ? -5.409 8.986 86.640 1.00 46.70 72 ARG B O 1
ATOM 2825 N N . GLY B 1 78 ? -7.131 9.560 87.963 1.00 58.02 73 GLY B N 1
ATOM 2826 C CA . GLY B 1 78 ? -7.703 10.422 86.944 1.00 61.02 73 GLY B CA 1
ATOM 2827 C C . GLY B 1 78 ? -8.068 9.614 85.716 1.00 61.52 73 GLY B C 1
ATOM 2828 O O . GLY B 1 78 ? -8.857 8.664 85.783 1.00 62.21 73 GLY B O 1
ATOM 2832 N N . ASP B 1 79 ? -7.494 9.988 84.574 1.00 59.88 74 ASP B N 1
ATOM 2833 C CA . ASP B 1 79 ? -7.718 9.291 83.316 1.00 61.03 74 ASP B CA 1
ATOM 2834 C C . ASP B 1 79 ? -6.595 8.317 82.983 1.00 53.29 74 ASP B C 1
ATOM 2835 O O . ASP B 1 79 ? -6.506 7.853 81.841 1.00 51.41 74 ASP B O 1
ATOM 2844 N N . ARG B 1 80 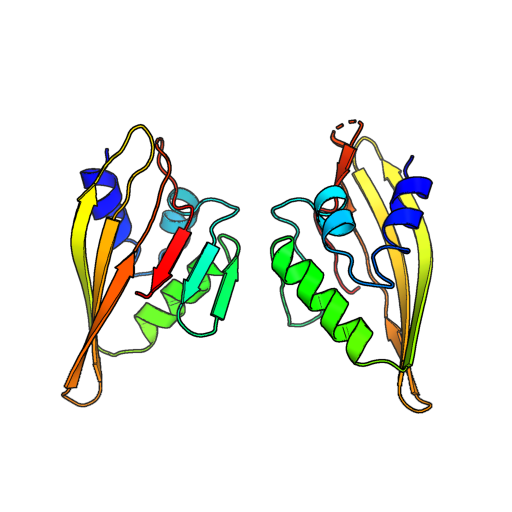? -5.742 7.997 83.950 1.00 52.59 75 ARG B N 1
ATOM 2845 C CA . ARG B 1 80 ? -4.617 7.093 83.753 1.00 49.35 75 ARG B CA 1
ATOM 2846 C C . ARG B 1 80 ? -4.924 5.763 84.430 1.00 39.58 75 ARG B C 1
ATOM 2847 O O . ARG B 1 80 ? -5.162 5.721 85.638 1.00 41.71 75 ARG B O 1
ATOM 2860 N N . ILE B 1 81 ? -4.912 4.686 83.649 1.00 34.08 76 ILE B N 1
ATOM 2861 C CA . ILE B 1 81 ? -5.084 3.328 84.147 1.00 36.38 76 ILE B CA 1
ATOM 2862 C C . ILE B 1 81 ? -3.735 2.632 84.112 1.00 35.38 76 ILE B C 1
ATOM 2863 O O . ILE B 1 81 ? -3.085 2.583 83.057 1.00 33.40 76 ILE B O 1
ATOM 2879 N N A SER B 1 82 ? -3.322 2.076 85.248 0.73 34.61 77 SER B N 1
ATOM 2880 N N B SER B 1 82 ? -3.321 2.079 85.250 0.27 34.66 77 SER B N 1
ATOM 2881 C CA A SER B 1 82 ? -2.066 1.343 85.351 0.73 34.66 77 SER B CA 1
ATOM 2882 C CA B SER B 1 82 ? -2.067 1.343 85.366 0.27 35.09 77 SER B CA 1
ATOM 2883 C C A SER B 1 82 ? -2.373 -0.094 85.750 0.73 31.65 77 SER B C 1
ATOM 2884 C C B SER B 1 82 ? -2.382 -0.097 85.749 0.27 32.39 77 SER B C 1
ATOM 2885 O O A SER B 1 82 ? -2.968 -0.336 86.805 0.73 33.44 77 SER B O 1
ATOM 2886 O O B SER B 1 82 ? -2.984 -0.344 86.800 0.27 33.09 77 SER B O 1
ATOM 2901 N N . ILE B 1 83 ? -1.971 -1.036 84.901 1.00 31.76 78 ILE B N 1
ATOM 2902 C CA . ILE B 1 83 ? -2.253 -2.453 85.088 1.00 30.17 78 ILE B CA 1
ATOM 2903 C C . ILE B 1 83 ? -0.938 -3.212 85.172 1.00 32.38 78 ILE B C 1
ATOM 2904 O O . ILE B 1 83 ? -0.115 -3.149 84.251 1.00 33.11 78 ILE B O 1
ATOM 2920 N N . VAL B 1 84 ? -0.751 -3.934 86.273 1.00 29.99 79 VAL B N 1
ATOM 2921 C CA . VAL B 1 84 ? 0.354 -4.865 86.451 1.00 28.48 79 VAL B CA 1
ATOM 2922 C C . VAL B 1 84 ? -0.153 -6.260 86.117 1.00 23.96 79 VAL B C 1
ATOM 2923 O O . VAL B 1 84 ? -1.222 -6.656 86.582 1.00 26.78 79 VAL B O 1
ATOM 2936 N N . PHE B 1 85 ? 0.587 -6.985 85.281 1.00 25.34 80 PHE B N 1
ATOM 2937 C CA . PHE B 1 85 ? 0.174 -8.324 84.885 1.00 26.43 80 PHE B CA 1
ATOM 2938 C C . PHE B 1 85 ? 1.395 -9.222 84.753 1.00 26.53 80 PHE B C 1
ATOM 2939 O O . PHE B 1 85 ? 2.524 -8.755 84.575 1.00 28.58 80 PHE B O 1
ATOM 2956 N N . THR B 1 86 ? 1.157 -10.527 84.875 1.00 29.95 81 THR B N 1
ATOM 2957 C CA . THR B 1 86 ? 2.216 -11.524 84.816 1.00 31.29 81 THR B CA 1
ATOM 2958 C C . THR B 1 86 ? 1.947 -12.481 83.666 1.00 31.45 81 THR B C 1
ATOM 2959 O O . THR B 1 86 ? 0.845 -13.026 83.547 1.00 36.78 81 THR B O 1
ATOM 2970 N N . VAL B 1 87 ? 2.951 -12.672 82.822 1.00 26.75 82 VAL B N 1
ATOM 2971 C CA . VAL B 1 87 ? 2.921 -13.668 81.757 1.00 31.60 82 VAL B CA 1
ATOM 2972 C C . VAL B 1 87 ? 3.681 -14.878 82.269 1.00 37.06 82 VAL B C 1
ATOM 2973 O O . VAL B 1 87 ? 4.845 -14.753 82.677 1.00 34.45 82 VAL B O 1
ATOM 2986 N N . HIS B 1 88 ? 3.048 -16.050 82.273 1.00 30.29 83 HIS B N 1
ATOM 2987 C CA . HIS B 1 88 ? 3.784 -17.241 82.667 1.00 29.85 83 HIS B CA 1
ATOM 2988 C C . HIS B 1 88 ? 3.605 -18.351 81.650 1.00 32.50 83 HIS B C 1
ATOM 2989 O O . HIS B 1 88 ? 2.524 -18.542 81.085 1.00 33.29 83 HIS B O 1
ATOM 3003 N N . TYR B 1 89 ? 4.704 -19.060 81.410 1.00 39.44 84 TYR B N 1
ATOM 3004 C CA . TYR B 1 89 ? 4.775 -20.064 80.365 1.00 42.47 84 TYR B CA 1
ATOM 3005 C C . TYR B 1 89 ? 5.708 -21.168 80.823 1.00 42.40 84 TYR B C 1
ATOM 3006 O O . TYR B 1 89 ? 6.587 -20.961 81.666 1.00 40.44 84 TYR B O 1
ATOM 3024 N N . GLU B 1 90 ? 5.509 -22.347 80.247 1.00 44.53 85 GLU B N 1
ATOM 3025 C CA . GLU B 1 90 ? 6.330 -23.515 80.527 1.00 45.40 85 GLU B CA 1
ATOM 3026 C C . GLU B 1 90 ? 7.245 -23.775 79.342 1.00 44.79 85 GLU B C 1
ATOM 3027 O O . GLU B 1 90 ? 6.800 -23.740 78.189 1.00 48.76 85 GLU B O 1
ATOM 3036 N N . LYS B 1 91 ? 8.521 -24.014 79.627 1.00 48.94 86 LYS B N 1
ATOM 3037 C CA . LYS B 1 91 ? 9.499 -24.381 78.607 1.00 57.98 86 LYS B CA 1
ATOM 3038 C C . LYS B 1 91 ? 10.404 -25.447 79.206 1.00 64.58 86 LYS B C 1
ATOM 3039 O O . LYS B 1 91 ? 11.260 -25.141 80.045 1.00 63.16 86 LYS B O 1
ATOM 3043 N N . ASN B 1 92 ? 10.207 -26.696 78.787 1.00 73.72 87 ASN B N 1
ATOM 3044 C CA . ASN B 1 92 ? 11.043 -27.810 79.230 1.00 74.00 87 ASN B CA 1
ATOM 3045 C C . ASN B 1 92 ? 10.827 -28.096 80.715 1.00 75.18 87 ASN B C 1
ATOM 3046 O O . ASN B 1 92 ? 11.778 -28.243 81.484 1.00 81.83 87 ASN B O 1
ATOM 3050 N N . GLY B 1 93 ? 9.562 -28.163 81.121 1.00 72.13 88 GLY B N 1
ATOM 3051 C CA . GLY B 1 93 ? 9.236 -28.533 82.480 1.00 67.47 88 GLY B CA 1
ATOM 3052 C C . GLY B 1 93 ? 9.535 -27.484 83.526 1.00 61.67 88 GLY B C 1
ATOM 3053 O O . GLY B 1 93 ? 9.382 -27.769 84.720 1.00 60.03 88 GLY B O 1
ATOM 3057 N N . GLU B 1 94 ? 9.966 -26.293 83.132 1.00 56.26 89 GLU B N 1
ATOM 3058 C CA . GLU B 1 94 ? 10.146 -25.190 84.065 1.00 52.73 89 GLU B CA 1
ATOM 3059 C C . GLU B 1 94 ? 9.189 -24.072 83.680 1.00 43.93 89 GLU B C 1
ATOM 3060 O O . GLU B 1 94 ? 9.006 -23.775 82.495 1.00 40.64 89 GLU B O 1
ATOM 3072 N N . THR B 1 95 ? 8.567 -23.475 84.687 1.00 36.69 90 THR B N 1
ATOM 3073 C CA . THR B 1 95 ? 7.625 -22.388 84.483 1.00 35.88 90 THR B CA 1
ATOM 3074 C C . THR B 1 95 ? 8.309 -21.065 84.798 1.00 35.37 90 THR B C 1
ATOM 3075 O O . THR B 1 95 ? 9.038 -20.948 85.789 1.00 35.25 90 THR B O 1
ATOM 3086 N N . THR B 1 96 ? 8.081 -20.082 83.941 1.00 35.78 91 THR B N 1
ATOM 3087 C CA . THR B 1 96 ? 8.639 -18.751 84.104 1.00 36.81 91 THR B CA 1
ATOM 3088 C C . THR B 1 96 ? 7.509 -17.765 84.328 1.00 34.13 91 THR B C 1
ATOM 3089 O O . THR B 1 96 ? 6.461 -17.847 83.677 1.00 32.14 91 THR B O 1
ATOM 3100 N N . TYR B 1 97 ? 7.718 -16.836 85.255 1.00 29.12 92 TYR B N 1
ATOM 3101 C CA . TYR B 1 97 ? 6.751 -15.777 85.528 1.00 30.62 92 TYR B CA 1
ATOM 3102 C C . TYR B 1 97 ? 7.398 -14.433 85.228 1.00 35.03 92 TYR B C 1
ATOM 3103 O O . TYR B 1 97 ? 8.321 -14.012 85.936 1.00 40.81 92 TYR B O 1
ATOM 3121 N N . ASP B 1 98 ? 6.902 -13.757 84.197 1.00 31.81 93 ASP B N 1
ATOM 3122 C CA . ASP B 1 98 ? 7.395 -12.446 83.800 1.00 32.72 93 ASP B CA 1
ATOM 3123 C C . ASP B 1 98 ? 6.356 -11.390 84.135 1.00 35.35 93 ASP B C 1
ATOM 3124 O O . ASP B 1 98 ? 5.200 -11.490 83.705 1.00 34.95 93 ASP B O 1
ATOM 3133 N N . ARG B 1 99 ? 6.778 -10.363 84.856 1.00 30.25 94 ARG B N 1
ATOM 3134 C CA . ARG B 1 99 ? 5.917 -9.266 85.268 1.00 31.95 94 ARG B CA 1
ATOM 3135 C C . ARG B 1 99 ? 6.030 -8.101 84.295 1.00 29.75 94 ARG B C 1
ATOM 3136 O O . ARG B 1 99 ? 7.129 -7.742 83.865 1.00 31.10 94 ARG B O 1
ATOM 3157 N N . TYR B 1 100 ? 4.889 -7.517 83.948 1.00 28.51 95 TYR B N 1
ATOM 3158 C CA . TYR B 1 100 ? 4.826 -6.374 83.053 1.00 26.88 95 TYR B CA 1
ATOM 3159 C C . TYR B 1 100 ? 3.979 -5.282 83.685 1.00 27.72 95 TYR B C 1
ATOM 3160 O O . TYR B 1 100 ? 3.113 -5.542 84.521 1.00 29.24 95 TYR B O 1
ATOM 3178 N N . VAL B 1 101 ? 4.238 -4.051 83.269 1.00 26.15 96 VAL B N 1
ATOM 3179 C CA . VAL B 1 101 ? 3.453 -2.893 83.664 1.00 30.26 96 VAL B CA 1
ATOM 3180 C C . VAL B 1 101 ? 2.911 -2.251 82.396 1.00 29.86 96 VAL B C 1
ATOM 3181 O O . VAL B 1 101 ? 3.598 -2.200 81.370 1.00 31.04 96 VAL B O 1
ATOM 3194 N N A MET B 1 102 ? 1.689 -1.742 82.482 0.56 31.73 97 MET B N 1
ATOM 3195 N N B MET B 1 102 ? 1.666 -1.786 82.458 0.44 31.86 97 MET B N 1
ATOM 3196 C CA A MET B 1 102 ? 0.992 -1.192 81.333 0.56 31.94 97 MET B CA 1
ATOM 3197 C CA B MET B 1 102 ? 1.000 -1.195 81.306 0.44 31.98 97 MET B CA 1
ATOM 3198 C C A MET B 1 102 ? 0.256 0.060 81.770 0.56 32.04 97 MET B C 1
ATOM 3199 C C B MET B 1 102 ? 0.247 0.046 81.755 0.44 32.08 97 MET B C 1
ATOM 3200 O O A MET B 1 102 ? -0.298 0.106 82.871 0.56 32.19 97 MET B O 1
ATOM 3201 O O B MET B 1 102 ? -0.330 0.068 82.846 0.44 32.02 97 MET B O 1
ATOM 3228 N N . VAL B 1 103 ? 0.259 1.072 80.909 1.00 31.28 98 VAL B N 1
ATOM 3229 C CA . VAL B 1 103 ? -0.416 2.331 81.187 1.00 32.39 98 VAL B CA 1
ATOM 3230 C C . VAL B 1 103 ? -1.310 2.657 80.005 1.00 30.20 98 VAL B C 1
ATOM 3231 O O . VAL B 1 103 ? -0.878 2.580 78.848 1.00 31.23 98 VAL B O 1
ATOM 3244 N N . ALA B 1 104 ? -2.556 3.000 80.305 1.00 30.88 99 ALA B N 1
ATOM 3245 C CA . ALA B 1 104 ? -3.547 3.375 79.311 1.00 32.37 99 ALA B CA 1
ATOM 3246 C C . ALA B 1 104 ? -4.196 4.683 79.739 1.00 38.83 99 ALA B C 1
ATOM 3247 O O . ALA B 1 104 ? -4.160 5.064 80.911 1.00 38.01 99 ALA B O 1
ATOM 3254 N N . VAL B 1 105 ? -4.794 5.375 78.773 1.00 42.87 100 VAL B N 1
ATOM 3255 C CA . VAL B 1 105 ? -5.470 6.645 79.017 1.00 53.48 100 VAL B CA 1
ATOM 3256 C C . VAL B 1 105 ? -6.932 6.479 78.634 1.00 56.91 100 VAL B C 1
ATOM 3257 O O . VAL B 1 105 ? -7.238 6.143 77.485 1.00 55.15 100 VAL B O 1
ATOM 3270 N N . ASP B 1 106 ? -7.828 6.722 79.589 1.00 64.96 101 ASP B N 1
ATOM 3271 C CA . ASP B 1 106 ? -9.265 6.611 79.352 1.00 67.27 101 ASP B CA 1
ATOM 3272 C C . ASP B 1 106 ? -9.803 7.852 78.648 1.00 64.85 101 ASP B C 1
ATOM 3273 O O . ASP B 1 106 ? -9.355 8.967 78.911 1.00 67.65 101 ASP B O 1
ATOM 3277 N N . ARG B 1 110 ? -12.908 6.419 75.579 1.00 72.17 105 ARG B N 1
ATOM 3278 C CA . ARG B 1 110 ? -12.353 5.069 75.573 1.00 76.81 105 ARG B CA 1
ATOM 3279 C C . ARG B 1 110 ? -10.944 5.065 76.166 1.00 78.06 105 ARG B C 1
ATOM 3280 O O . ARG B 1 110 ? -10.383 6.126 76.445 1.00 80.41 105 ARG B O 1
ATOM 3283 N N . ALA B 1 111 ? -10.377 3.873 76.354 1.00 74.82 106 ALA B N 1
ATOM 3284 C CA . ALA B 1 111 ? -9.054 3.718 76.950 1.00 63.64 106 ALA B CA 1
ATOM 3285 C C . ALA B 1 111 ? -8.129 2.997 75.978 1.00 53.71 106 ALA B C 1
ATOM 3286 O O . ALA B 1 111 ? -8.501 1.969 75.401 1.00 56.88 106 ALA B O 1
ATOM 3293 N N . GLN B 1 112 ? -6.921 3.528 75.813 1.00 45.97 107 GLN B N 1
ATOM 3294 C CA . GLN B 1 112 ? -5.954 2.971 74.879 1.00 46.69 107 GLN B CA 1
ATOM 3295 C C . GLN B 1 112 ? -4.581 2.904 75.529 1.00 37.02 107 GLN B C 1
ATOM 3296 O O . GLN B 1 112 ? -4.177 3.833 76.235 1.00 37.97 107 GLN B O 1
ATOM 3310 N N . ILE B 1 113 ? -3.868 1.806 75.263 1.00 35.21 108 ILE B N 1
ATOM 3311 C CA . ILE B 1 113 ? -2.561 1.566 75.870 1.00 34.10 108 ILE B CA 1
ATOM 3312 C C . ILE B 1 113 ? -1.535 2.531 75.294 1.00 35.26 108 ILE B C 1
ATOM 3313 O O . ILE B 1 113 ? -1.370 2.633 74.072 1.00 35.51 108 ILE B O 1
ATOM 3329 N N . LYS B 1 114 ? -0.809 3.212 76.177 1.00 32.36 109 LYS B N 1
ATOM 3330 C CA . LYS B 1 114 ? 0.259 4.115 75.769 1.00 33.29 109 LYS B CA 1
ATOM 3331 C C . LYS B 1 114 ? 1.640 3.520 75.975 1.00 29.31 109 LYS B C 1
ATOM 3332 O O . LYS B 1 114 ? 2.559 3.836 75.214 1.00 30.37 109 LYS B O 1
ATOM 3342 N N . MET B 1 115 ? 1.805 2.679 76.990 1.00 26.75 110 MET B N 1
ATOM 3343 C CA . MET B 1 115 ? 3.110 2.178 77.380 1.00 28.51 110 MET B CA 1
ATOM 3344 C C . MET B 1 115 ? 2.934 0.772 77.923 1.00 26.65 110 MET B C 1
ATOM 3345 O O . MET B 1 115 ? 1.992 0.499 78.672 1.00 30.10 110 MET B O 1
ATOM 3359 N N . LEU B 1 116 ? 3.855 -0.105 77.549 1.00 27.08 111 LEU B N 1
ATOM 3360 C CA . LEU B 1 116 ? 3.920 -1.456 78.095 1.00 28.76 111 LEU B CA 1
ATOM 3361 C C . LEU B 1 116 ? 5.387 -1.779 78.288 1.00 27.71 111 LEU B C 1
ATOM 3362 O O . LEU B 1 116 ? 6.179 -1.615 77.357 1.00 27.90 111 LEU B O 1
ATOM 3378 N N . ARG B 1 117 ? 5.770 -2.203 79.489 1.00 24.15 112 ARG B N 1
ATOM 3379 C CA . ARG B 1 117 ? 7.176 -2.451 79.756 1.00 26.29 112 ARG B CA 1
ATOM 3380 C C . ARG B 1 117 ? 7.318 -3.671 80.641 1.00 30.91 112 ARG B C 1
ATOM 3381 O O . ARG B 1 117 ? 6.545 -3.855 81.583 1.00 28.34 112 ARG B O 1
ATOM 3402 N N . LYS B 1 118 ? 8.296 -4.508 80.315 1.00 42.88 113 LYS B N 1
ATOM 3403 C CA . LYS B 1 118 ? 8.586 -5.692 81.110 1.00 46.52 113 LYS B CA 1
ATOM 3404 C C . LYS B 1 118 ? 9.369 -5.264 82.338 1.00 47.68 113 LYS B C 1
ATOM 3405 O O . LYS B 1 118 ? 10.441 -4.664 82.212 1.00 46.78 113 LYS B O 1
ATOM 3415 N N . GLY B 1 119 ? 8.836 -5.561 83.516 1.00 54.01 114 GLY B N 1
ATOM 3416 C CA . GLY B 1 119 ? 9.515 -5.249 84.758 1.00 65.33 114 GLY B CA 1
ATOM 3417 C C . GLY B 1 119 ? 8.581 -5.376 85.942 1.00 68.94 114 GLY B C 1
ATOM 3418 O O . GLY B 1 119 ? 7.446 -4.908 85.883 1.00 66.95 114 GLY B O 1
#

Radius of gyration: 20.68 Å; Cα contacts (8 Å, |Δi|>4): 458; chains: 2; bounding box: 50×55×47 Å